Protein AF-A0A7Y9ZB24-F1 (afdb_monomer)

Radius of gyration: 29.88 Å; Cα contacts (8 Å, |Δi|>4): 469; chains: 1; bounding box: 66×64×92 Å

Organism: NCBI:txid431489

Nearest PDB structures (foldseek):
  6uqf-assembly1_A  TM=2.166E-01  e=4.851E+00  Homo sapiens

Structure (mmCIF, N/CA/C/O backbone):
data_AF-A0A7Y9ZB24-F1
#
_entry.id   AF-A0A7Y9ZB24-F1
#
loop_
_atom_site.group_PDB
_atom_site.id
_atom_site.type_symbol
_atom_site.label_atom_id
_atom_site.label_alt_id
_atom_site.label_comp_id
_atom_site.label_asym_id
_atom_site.label_entity_id
_atom_site.label_seq_id
_atom_site.pdbx_PDB_ins_code
_atom_site.Cartn_x
_atom_site.Cartn_y
_atom_site.Cartn_z
_atom_site.occupancy
_atom_site.B_iso_or_equiv
_atom_site.auth_seq_id
_atom_site.auth_comp_id
_atom_site.auth_asym_id
_atom_site.auth_atom_id
_atom_site.pdbx_PDB_model_num
ATOM 1 N N . MET A 1 1 ? -30.839 18.054 20.678 1.00 46.66 1 MET A N 1
ATOM 2 C CA . MET A 1 1 ? -31.497 18.382 19.393 1.00 46.66 1 MET A CA 1
ATOM 3 C C . MET A 1 1 ? -30.872 19.630 18.800 1.00 46.66 1 MET A C 1
ATOM 5 O O . MET A 1 1 ? -30.913 20.670 19.450 1.00 46.66 1 MET A O 1
ATOM 9 N N . PRO A 1 2 ? -30.233 19.520 17.632 1.00 28.48 2 PRO A N 1
ATOM 10 C CA . PRO A 1 2 ? -30.302 20.621 16.654 1.00 28.48 2 PRO A CA 1
ATOM 11 C C . PRO A 1 2 ? -30.177 20.122 15.194 1.00 28.48 2 PRO A C 1
ATOM 13 O O . PRO A 1 2 ? -29.682 19.030 14.969 1.00 28.48 2 PRO A O 1
ATOM 16 N N . ARG A 1 3 ? -30.520 20.827 14.115 1.00 31.05 3 ARG A N 1
ATOM 17 C CA . ARG A 1 3 ? -31.408 21.959 13.803 1.00 31.05 3 ARG A CA 1
ATOM 18 C C . ARG A 1 3 ? -31.612 21.847 12.277 1.00 31.05 3 ARG A C 1
ATOM 20 O O . ARG A 1 3 ? -30.635 21.869 11.540 1.00 31.05 3 ARG A O 1
ATOM 27 N N . LEU A 1 4 ? -32.853 21.700 11.814 1.00 34.41 4 LEU A N 1
ATOM 28 C CA . LEU A 1 4 ? -33.220 21.782 10.393 1.00 34.41 4 LEU A CA 1
ATOM 29 C C . LEU A 1 4 ? -33.151 23.243 9.929 1.00 34.41 4 LEU A C 1
ATOM 31 O O . LEU A 1 4 ? -33.793 24.083 10.556 1.00 34.41 4 LEU A O 1
ATOM 35 N N . PHE A 1 5 ? -32.474 23.541 8.813 1.00 41.34 5 PHE A N 1
ATOM 36 C CA . PHE A 1 5 ? -32.640 24.823 8.115 1.00 41.34 5 PHE A CA 1
ATOM 37 C C . PHE A 1 5 ? -32.677 24.683 6.585 1.00 41.34 5 PHE A C 1
ATOM 39 O O . PHE A 1 5 ? -31.871 23.990 5.969 1.00 41.34 5 PHE A O 1
ATOM 46 N N . ARG A 1 6 ? -33.675 25.362 6.000 1.00 30.16 6 ARG A N 1
ATOM 47 C CA . ARG A 1 6 ? -34.016 25.478 4.571 1.00 30.16 6 ARG A CA 1
ATOM 48 C C . ARG A 1 6 ? -33.115 26.493 3.850 1.00 30.16 6 ARG A C 1
ATOM 50 O O . ARG A 1 6 ? -32.818 27.550 4.397 1.00 30.16 6 ARG A O 1
ATOM 57 N N . ARG A 1 7 ? -32.795 26.195 2.583 1.00 30.70 7 ARG A N 1
ATOM 58 C CA . ARG A 1 7 ? -32.108 27.057 1.596 1.00 30.70 7 ARG A CA 1
ATOM 59 C C . ARG A 1 7 ? -32.930 28.284 1.168 1.00 30.70 7 ARG A C 1
ATOM 61 O O . ARG A 1 7 ? -34.153 28.198 1.049 1.00 30.70 7 ARG A O 1
ATOM 68 N N . LYS A 1 8 ? -32.222 29.342 0.747 1.00 30.08 8 LYS A N 1
ATOM 69 C CA . LYS A 1 8 ? -32.641 30.244 -0.341 1.00 30.08 8 LYS A CA 1
ATOM 70 C C . LYS A 1 8 ? -31.428 30.638 -1.213 1.00 30.08 8 LYS A C 1
ATOM 72 O O . LYS A 1 8 ? -30.375 30.968 -0.684 1.00 30.08 8 LYS A O 1
ATOM 77 N N . ALA A 1 9 ? -31.629 30.499 -2.525 1.00 27.80 9 ALA A N 1
ATOM 78 C CA . ALA A 1 9 ? -30.811 30.846 -3.703 1.00 27.80 9 ALA A CA 1
ATOM 79 C C . ALA A 1 9 ? -30.642 32.383 -3.865 1.00 27.80 9 ALA A C 1
ATOM 81 O O . ALA A 1 9 ? -31.363 33.102 -3.178 1.00 27.80 9 ALA A O 1
ATOM 82 N N . ALA A 1 10 ? -29.854 33.013 -4.749 1.00 29.45 10 ALA A N 1
ATOM 83 C CA . ALA A 1 10 ? -28.825 32.741 -5.777 1.00 29.45 10 ALA A CA 1
ATOM 84 C C . ALA A 1 10 ? -28.314 34.141 -6.261 1.00 29.45 10 ALA A C 1
ATOM 86 O O . ALA A 1 10 ? -28.748 35.138 -5.685 1.00 29.45 10 ALA A O 1
ATOM 87 N N . HIS A 1 11 ? -27.514 34.176 -7.350 1.00 30.30 11 HIS A N 1
ATOM 88 C CA . HIS A 1 11 ? -27.117 35.309 -8.235 1.00 30.30 11 HIS A CA 1
ATOM 89 C C . HIS A 1 11 ? -25.773 36.000 -7.928 1.00 30.30 11 HIS A C 1
ATOM 91 O O . HIS A 1 11 ? -25.536 36.351 -6.782 1.00 30.30 11 HIS A O 1
ATOM 97 N N . THR A 1 12 ? -24.854 36.309 -8.861 1.00 28.27 12 THR A N 1
ATOM 98 C CA . THR A 1 12 ? -24.537 35.968 -10.279 1.00 28.27 12 THR A CA 1
ATOM 99 C C . THR A 1 12 ? -23.143 36.591 -10.565 1.00 28.27 12 THR A C 1
ATOM 101 O O . THR A 1 12 ? -22.752 37.508 -9.847 1.00 28.27 12 THR A O 1
ATOM 104 N N . ALA A 1 13 ? -22.416 36.116 -11.588 1.00 31.70 13 ALA A N 1
ATOM 105 C CA . ALA A 1 13 ? -21.186 36.720 -12.168 1.00 31.70 13 ALA A CA 1
ATOM 106 C C . ALA A 1 13 ? -21.503 38.063 -12.920 1.00 31.70 13 ALA A C 1
ATOM 108 O O . ALA A 1 13 ? -22.683 38.429 -12.830 1.00 31.70 13 ALA A O 1
ATOM 109 N N . PRO A 1 14 ? -20.613 38.802 -13.664 1.00 43.06 14 PRO A N 1
ATOM 110 C CA . PRO A 1 14 ? -19.531 38.316 -14.572 1.00 43.06 14 PRO A CA 1
ATOM 111 C C . PRO A 1 14 ? -18.282 39.241 -14.858 1.00 43.06 14 PRO A C 1
ATOM 113 O O . PRO A 1 14 ? -18.220 40.351 -14.343 1.00 43.06 14 PRO A O 1
ATOM 116 N N . GLU A 1 15 ? -17.340 38.732 -15.699 1.00 29.97 15 GLU A N 1
ATOM 117 C CA . GLU A 1 15 ? -16.513 39.380 -16.789 1.00 29.97 15 GLU A CA 1
ATOM 118 C C . GLU A 1 15 ? -15.527 40.558 -16.472 1.00 29.97 15 GLU A C 1
ATOM 120 O O . GLU A 1 15 ? -15.726 41.253 -15.487 1.00 29.97 15 GLU A O 1
ATOM 125 N N . THR A 1 16 ? -14.433 40.926 -17.188 1.00 31.33 16 THR A N 1
ATOM 126 C CA . THR A 1 16 ? -13.635 40.539 -18.400 1.00 31.33 16 THR A CA 1
ATOM 127 C C . THR A 1 16 ? -12.368 41.441 -18.500 1.00 31.33 16 THR A C 1
ATOM 129 O O . THR A 1 16 ? -12.326 42.476 -17.840 1.00 31.33 16 THR A O 1
ATOM 132 N N . ASP A 1 17 ? -11.434 41.091 -19.413 1.00 28.08 17 ASP A N 1
ATOM 133 C CA . ASP A 1 17 ? -10.413 41.924 -20.118 1.00 28.08 17 ASP A CA 1
ATOM 134 C C . ASP A 1 17 ? -9.196 42.469 -19.323 1.00 28.08 17 ASP A C 1
ATOM 136 O O . ASP A 1 17 ? -9.314 42.912 -18.191 1.00 28.08 17 ASP A O 1
ATOM 140 N N . SER A 1 18 ? -7.950 42.530 -19.829 1.00 31.61 18 SER A N 1
ATOM 141 C CA . SER A 1 18 ? -7.493 43.011 -21.152 1.00 31.61 18 SER A CA 1
ATOM 142 C C . SER A 1 18 ? -6.005 42.649 -21.425 1.00 31.61 18 SER A C 1
ATOM 144 O O . SER A 1 18 ? -5.197 42.645 -20.497 1.00 31.61 18 SER A O 1
ATOM 146 N N . THR A 1 19 ? -5.623 42.454 -22.696 1.00 33.69 19 THR A N 1
ATOM 147 C CA . THR A 1 19 ? -4.256 42.623 -23.276 1.00 33.69 19 THR A CA 1
ATOM 148 C C . THR A 1 19 ? -3.993 44.091 -23.681 1.00 33.69 19 THR A C 1
ATOM 150 O O . THR A 1 19 ? -4.968 44.846 -23.739 1.00 33.69 19 THR A O 1
ATOM 153 N N . PRO A 1 20 ? -2.737 44.536 -23.965 1.00 41.88 20 PRO A N 1
ATOM 154 C CA . PRO A 1 20 ? -2.303 44.701 -25.382 1.00 41.88 20 PRO A CA 1
ATOM 155 C C . PRO A 1 20 ? -0.771 44.656 -25.714 1.00 41.88 20 PRO A C 1
ATOM 157 O O . PRO A 1 20 ? 0.064 44.762 -24.821 1.00 41.88 20 PRO A O 1
ATOM 160 N N . ASP A 1 21 ? -0.494 44.529 -27.034 1.00 30.83 21 ASP A N 1
ATOM 161 C CA . ASP A 1 21 ? 0.576 45.035 -27.959 1.00 30.83 21 ASP A CA 1
ATOM 162 C C . ASP A 1 21 ? 2.085 45.035 -27.592 1.00 30.83 21 ASP A C 1
ATOM 164 O O . ASP A 1 21 ? 2.464 45.472 -26.514 1.00 30.83 21 ASP A O 1
ATOM 168 N N . VAL A 1 22 ? 3.039 44.488 -28.382 1.00 34.62 22 VAL A N 1
ATOM 169 C CA . VAL A 1 22 ? 3.534 44.693 -29.787 1.00 34.62 22 VAL A CA 1
ATOM 170 C C . VAL A 1 22 ? 4.436 45.930 -29.991 1.00 34.62 22 VAL A C 1
ATOM 172 O O . VAL A 1 22 ? 3.959 47.056 -29.922 1.00 34.62 22 VAL A O 1
ATOM 175 N N . SER A 1 23 ? 5.705 45.703 -30.384 1.00 32.16 23 SER A N 1
ATOM 176 C CA . SER A 1 23 ? 6.463 46.512 -31.373 1.00 32.16 23 SER A CA 1
ATOM 177 C C . SER A 1 23 ? 7.825 45.876 -31.736 1.00 32.16 23 SER A C 1
ATOM 179 O O . SER A 1 23 ? 8.453 45.240 -30.892 1.00 32.16 23 SER A O 1
ATOM 181 N N . ALA A 1 24 ? 8.240 46.062 -32.996 1.00 33.88 24 ALA A N 1
ATOM 182 C CA . ALA A 1 24 ? 9.335 45.424 -33.744 1.00 33.88 24 ALA A CA 1
ATOM 183 C C . ALA A 1 24 ? 10.491 46.395 -34.112 1.00 33.88 24 ALA A C 1
ATOM 185 O O . ALA A 1 24 ? 10.320 47.594 -33.925 1.00 33.88 24 ALA A O 1
ATOM 186 N N . ASP A 1 25 ? 11.616 45.859 -34.628 1.00 30.39 25 ASP A N 1
ATOM 187 C CA . ASP A 1 25 ? 12.500 46.369 -35.7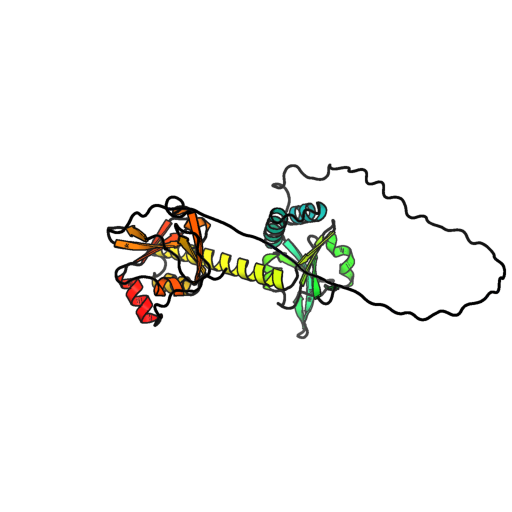27 1.00 30.39 25 ASP A CA 1
ATOM 188 C C . ASP A 1 25 ? 13.758 45.455 -35.833 1.00 30.39 25 ASP A C 1
ATOM 190 O O . ASP A 1 25 ? 14.380 45.160 -34.814 1.00 30.39 25 ASP A O 1
ATOM 194 N N . GLU A 1 26 ? 13.991 44.699 -36.923 1.00 36.53 26 GLU A N 1
ATOM 195 C CA . GLU A 1 26 ? 14.712 45.000 -38.198 1.00 36.53 26 GLU A CA 1
ATOM 196 C C . GLU A 1 26 ? 16.234 45.260 -38.071 1.00 36.53 26 GLU A C 1
ATOM 198 O O . GLU A 1 26 ? 16.599 46.163 -37.332 1.00 36.53 26 GLU A O 1
ATOM 203 N N . VAL A 1 27 ? 17.103 44.491 -38.786 1.00 34.50 27 VAL A N 1
ATOM 204 C CA . VAL A 1 27 ? 18.018 44.920 -39.900 1.00 34.50 27 VAL A CA 1
ATOM 205 C C . VAL A 1 27 ? 18.658 43.700 -40.648 1.00 34.50 27 VAL A C 1
ATOM 207 O O . VAL A 1 27 ? 19.262 42.832 -40.025 1.00 34.50 27 VAL A O 1
ATOM 210 N N . SER A 1 28 ? 18.501 43.699 -41.985 1.00 34.88 28 SER A N 1
ATOM 211 C CA . SER A 1 28 ? 19.242 43.176 -43.180 1.00 34.88 28 SER A CA 1
ATOM 212 C C . SER A 1 28 ? 20.579 42.402 -43.019 1.00 34.88 28 SER A C 1
ATOM 214 O O . SER A 1 28 ? 21.398 42.788 -42.196 1.00 34.88 28 SER A O 1
ATOM 216 N N . ALA A 1 29 ? 20.898 41.286 -43.706 1.00 36.22 29 ALA A N 1
ATOM 217 C CA . ALA A 1 29 ? 20.966 40.897 -45.141 1.00 36.22 29 ALA A CA 1
ATOM 218 C C . ALA A 1 29 ? 22.237 41.364 -45.899 1.00 36.22 29 ALA A C 1
ATOM 220 O O . ALA A 1 29 ? 22.427 42.561 -46.079 1.00 36.22 29 ALA A O 1
ATOM 221 N N . ASP A 1 30 ? 23.042 40.405 -46.388 1.00 32.34 30 ASP A N 1
ATOM 222 C CA . ASP A 1 30 ? 23.953 40.541 -47.541 1.00 32.34 30 ASP A CA 1
ATOM 223 C C . ASP A 1 30 ? 24.244 39.157 -48.162 1.00 32.34 30 ASP A C 1
ATOM 225 O O . ASP A 1 30 ? 24.213 38.130 -47.481 1.00 32.34 30 ASP A O 1
ATOM 229 N N . ASP A 1 31 ? 24.467 39.150 -49.472 1.00 31.44 31 ASP A N 1
ATOM 230 C CA . ASP A 1 31 ? 24.158 38.075 -50.423 1.00 31.44 31 ASP A CA 1
ATOM 231 C C . ASP A 1 31 ? 25.312 37.912 -51.459 1.00 31.44 31 ASP A C 1
ATOM 233 O O . ASP A 1 31 ? 26.112 38.836 -51.625 1.00 31.44 31 ASP A O 1
ATOM 237 N N . VAL A 1 32 ? 25.308 36.797 -52.227 1.00 36.44 32 VAL A N 1
ATOM 238 C CA . VAL A 1 32 ? 25.940 36.581 -53.576 1.00 36.44 32 VAL A CA 1
ATOM 239 C C . VAL A 1 32 ? 27.453 36.119 -53.637 1.00 36.44 32 VAL A C 1
ATOM 241 O O . VAL A 1 32 ? 28.268 36.655 -52.892 1.00 36.44 32 VAL A O 1
ATOM 244 N N . PRO A 1 33 ? 27.957 35.281 -54.607 1.00 44.94 33 PRO A N 1
ATOM 245 C CA . PRO A 1 33 ? 27.430 34.029 -55.220 1.00 44.94 33 PRO A CA 1
ATOM 246 C C . PRO A 1 33 ? 28.475 32.974 -55.794 1.00 44.94 33 PRO A C 1
ATOM 248 O O . PRO A 1 33 ? 29.683 33.169 -55.730 1.00 44.94 33 PRO A O 1
ATOM 251 N N . VAL A 1 34 ? 27.932 31.903 -56.427 1.00 38.62 34 VAL A N 1
ATOM 252 C CA . VAL A 1 34 ? 28.369 30.900 -57.472 1.00 38.62 34 VAL A CA 1
ATOM 253 C C . VAL A 1 34 ? 29.828 30.417 -57.664 1.00 38.62 34 VAL A C 1
ATOM 255 O O . VAL A 1 34 ? 30.710 31.213 -57.957 1.00 38.62 34 VAL A O 1
ATOM 258 N N . ASP A 1 35 ? 29.997 29.087 -57.812 1.00 29.56 35 ASP A N 1
ATOM 259 C CA . ASP A 1 35 ? 30.525 28.485 -59.061 1.00 29.56 35 ASP A CA 1
ATOM 260 C C . ASP A 1 35 ? 30.044 27.025 -59.261 1.00 29.56 35 ASP A C 1
ATOM 262 O O . ASP A 1 35 ? 29.789 26.302 -58.297 1.00 29.56 35 ASP A O 1
ATOM 266 N N . ALA A 1 36 ? 29.887 26.618 -60.522 1.00 33.28 36 ALA A N 1
ATOM 267 C CA . ALA A 1 36 ? 29.383 25.325 -60.982 1.00 33.28 36 ALA A CA 1
ATOM 268 C C . ALA A 1 36 ? 30.520 24.433 -61.517 1.00 33.28 36 ALA A C 1
ATOM 270 O O . ALA A 1 36 ? 31.438 24.920 -62.170 1.00 33.28 36 ALA A O 1
ATOM 271 N N . GLY A 1 37 ? 30.424 23.112 -61.326 1.00 28.45 37 GLY A N 1
ATOM 272 C CA . GLY A 1 37 ? 31.344 22.154 -61.948 1.00 28.45 37 GLY A CA 1
ATOM 273 C C . GLY A 1 37 ? 30.945 20.685 -61.767 1.00 28.45 37 GLY A C 1
ATOM 274 O O . GLY A 1 37 ? 31.075 20.152 -60.674 1.00 28.45 37 GLY A O 1
ATOM 275 N N . ASP A 1 38 ? 30.463 20.095 -62.865 1.00 29.97 38 ASP A N 1
ATOM 276 C CA . ASP A 1 38 ? 30.466 18.692 -63.336 1.00 29.97 38 ASP A CA 1
ATOM 277 C C . ASP A 1 38 ? 30.286 17.463 -62.402 1.00 29.97 38 ASP A C 1
ATOM 279 O O . ASP A 1 38 ? 30.985 17.243 -61.418 1.00 29.97 38 ASP A O 1
ATOM 283 N N . LEU A 1 39 ? 29.374 16.583 -62.852 1.00 36.25 39 LEU A N 1
ATOM 284 C CA . LEU A 1 39 ? 28.986 15.247 -62.349 1.00 36.25 39 LEU A CA 1
ATOM 285 C C . LEU A 1 39 ? 30.058 14.155 -62.653 1.00 36.25 39 LEU A C 1
ATOM 287 O O . LEU A 1 39 ? 30.906 14.366 -63.521 1.00 36.25 39 LEU A O 1
ATOM 291 N N . PRO A 1 40 ? 30.008 12.948 -62.034 1.00 35.84 40 PRO A N 1
ATOM 292 C CA . PRO A 1 40 ? 29.095 11.900 -62.515 1.00 35.84 40 PRO A CA 1
ATOM 293 C C . PRO A 1 40 ? 28.352 11.115 -61.415 1.00 35.84 40 PRO A C 1
ATOM 295 O O . PRO A 1 40 ? 28.749 11.044 -60.256 1.00 35.84 40 PRO A O 1
ATOM 298 N N . ALA A 1 41 ? 27.251 10.512 -61.858 1.00 36.34 41 ALA A N 1
ATOM 299 C CA . ALA A 1 41 ? 26.262 9.749 -61.115 1.00 36.34 41 ALA A CA 1
ATOM 300 C C . ALA A 1 41 ? 26.793 8.499 -60.389 1.00 36.34 41 ALA A C 1
ATOM 302 O O . ALA A 1 41 ? 27.528 7.697 -60.965 1.00 36.34 41 ALA A O 1
ATOM 303 N N . THR A 1 42 ? 26.262 8.267 -59.188 1.00 33.09 42 THR A N 1
ATOM 304 C CA . THR A 1 42 ? 26.023 6.924 -58.643 1.00 33.09 42 THR A CA 1
ATOM 305 C C . THR A 1 42 ? 24.638 6.894 -58.010 1.00 33.09 42 THR A C 1
ATOM 307 O O . THR A 1 42 ? 24.369 7.592 -57.035 1.00 33.09 42 THR A O 1
ATOM 310 N N . GLU A 1 43 ? 23.767 6.104 -58.627 1.00 37.84 43 GLU A N 1
ATOM 311 C CA . GLU A 1 43 ? 22.427 5.745 -58.179 1.00 37.84 43 GLU A CA 1
ATOM 312 C C . GLU A 1 43 ? 22.484 4.953 -56.863 1.00 37.84 43 GLU A C 1
ATOM 314 O O . GLU A 1 43 ? 23.225 3.976 -56.770 1.00 37.84 43 GLU A O 1
ATOM 319 N N . ALA A 1 44 ? 21.682 5.360 -55.875 1.00 32.75 44 ALA A N 1
ATOM 320 C CA . ALA A 1 44 ? 20.983 4.494 -54.915 1.00 32.75 44 ALA A CA 1
ATOM 321 C C . ALA A 1 44 ? 20.115 5.378 -54.000 1.00 32.75 44 ALA A C 1
ATOM 323 O O . ALA A 1 44 ? 20.381 5.545 -52.811 1.00 32.75 44 ALA A O 1
ATOM 324 N N . GLU A 1 45 ? 19.084 5.987 -54.579 1.00 30.31 45 GLU A N 1
ATOM 325 C CA . GLU A 1 45 ? 18.017 6.646 -53.831 1.00 30.31 45 GLU A CA 1
ATOM 326 C C . GLU A 1 45 ? 17.048 5.552 -53.350 1.00 30.31 45 GLU A C 1
ATOM 328 O O . GLU A 1 45 ? 16.202 5.068 -54.100 1.00 30.31 45 GLU A O 1
ATOM 333 N N . VAL A 1 46 ? 17.225 5.081 -52.112 1.00 35.44 46 VAL A N 1
ATOM 334 C CA . VAL A 1 46 ? 16.200 4.281 -51.429 1.00 35.44 46 VAL A CA 1
ATOM 335 C C . VAL A 1 46 ? 15.189 5.272 -50.869 1.00 35.44 46 VAL A C 1
ATOM 337 O O . VAL A 1 46 ? 15.421 5.894 -49.834 1.00 35.44 46 VAL A O 1
ATOM 340 N N . ALA A 1 47 ? 14.089 5.448 -51.596 1.00 33.62 47 ALA A N 1
ATOM 341 C CA . ALA A 1 47 ? 12.920 6.165 -51.113 1.00 33.62 47 ALA A CA 1
ATOM 342 C C . ALA A 1 47 ? 12.435 5.554 -49.780 1.00 33.62 47 ALA A C 1
ATOM 344 O O . ALA A 1 47 ? 12.486 4.327 -49.623 1.00 33.62 47 ALA A O 1
ATOM 345 N N . PRO A 1 48 ? 11.953 6.363 -48.818 1.00 33.56 48 PRO A N 1
ATOM 346 C CA . PRO A 1 48 ? 11.254 5.828 -47.661 1.00 33.56 48 PRO A CA 1
ATOM 347 C C . PRO A 1 48 ? 10.021 5.074 -48.163 1.00 33.56 48 PRO A C 1
ATOM 349 O O . PRO A 1 48 ? 9.198 5.629 -48.887 1.00 33.56 48 PRO A O 1
ATOM 352 N N . ALA A 1 49 ? 9.923 3.791 -47.817 1.00 34.94 49 ALA A N 1
ATOM 353 C CA . ALA A 1 49 ? 8.708 3.033 -48.046 1.00 34.94 49 ALA A CA 1
ATOM 354 C C . ALA A 1 49 ? 7.571 3.725 -47.286 1.00 34.94 49 ALA A C 1
ATOM 356 O O . ALA A 1 49 ? 7.628 3.841 -46.060 1.00 34.94 49 ALA A O 1
ATOM 357 N N . ASP A 1 50 ? 6.566 4.190 -48.024 1.00 29.69 50 ASP A N 1
ATOM 358 C CA . ASP A 1 50 ? 5.261 4.527 -47.477 1.00 29.69 50 ASP A CA 1
ATOM 359 C C . ASP A 1 50 ? 4.778 3.321 -46.660 1.00 29.69 50 ASP A C 1
ATOM 361 O O . ASP A 1 50 ? 4.512 2.243 -47.198 1.00 29.69 50 ASP A O 1
ATOM 365 N N . ILE A 1 51 ? 4.739 3.480 -45.336 1.00 33.28 51 ILE A N 1
ATOM 366 C CA . ILE A 1 51 ? 4.122 2.505 -44.442 1.00 33.28 51 ILE A CA 1
ATOM 367 C C . ILE A 1 51 ? 2.621 2.629 -44.674 1.00 33.28 51 ILE A C 1
ATOM 369 O O . ILE A 1 51 ? 1.966 3.539 -44.167 1.00 33.28 51 ILE A O 1
ATOM 373 N N . ASP A 1 52 ? 2.094 1.711 -45.474 1.00 26.23 52 ASP A N 1
ATOM 374 C CA . ASP A 1 52 ? 0.668 1.458 -45.582 1.00 26.23 52 ASP A CA 1
ATOM 375 C C . ASP A 1 52 ? 0.170 0.971 -44.212 1.00 26.23 52 ASP A C 1
ATOM 377 O O . ASP A 1 52 ? 0.388 -0.174 -43.808 1.00 26.23 52 ASP A O 1
ATOM 381 N N . VAL A 1 53 ? -0.438 1.877 -43.440 1.00 33.47 53 VAL A N 1
ATOM 382 C CA . VAL A 1 53 ? -1.139 1.552 -42.193 1.00 33.47 53 VAL A CA 1
ATOM 383 C C . VAL A 1 53 ? -2.483 0.933 -42.572 1.00 33.47 53 VAL A C 1
ATOM 385 O O . VAL A 1 53 ? -3.548 1.517 -42.369 1.00 33.47 53 VAL A O 1
ATOM 388 N N . THR A 1 54 ? -2.457 -0.281 -43.118 1.00 28.31 54 THR A N 1
ATOM 389 C CA . THR A 1 54 ? -3.635 -1.142 -43.069 1.00 28.31 54 THR A CA 1
ATOM 390 C C . THR A 1 54 ? -3.758 -1.639 -41.639 1.00 28.31 54 THR A C 1
ATOM 392 O O . THR A 1 54 ? -2.961 -2.449 -41.167 1.00 28.31 54 THR A O 1
ATOM 395 N N . SER A 1 55 ? -4.737 -1.082 -40.931 1.00 40.78 55 SER A N 1
ATOM 396 C CA . SER A 1 55 ? -5.144 -1.477 -39.590 1.00 40.78 55 SER A CA 1
ATOM 397 C C . SER A 1 55 ? -5.604 -2.934 -39.585 1.00 40.78 55 SER A C 1
ATOM 399 O O . SER A 1 55 ? -6.789 -3.217 -39.741 1.00 40.78 55 SER A O 1
ATOM 401 N N . ASP A 1 56 ? -4.673 -3.864 -39.395 1.00 28.34 56 ASP A N 1
ATOM 402 C CA . ASP A 1 56 ? -5.011 -5.245 -39.071 1.00 28.34 56 ASP A CA 1
ATOM 403 C C . ASP A 1 56 ? -5.172 -5.349 -37.548 1.00 28.34 56 ASP A C 1
ATOM 405 O O . ASP A 1 56 ? -4.267 -5.697 -36.790 1.00 28.34 56 ASP A O 1
ATOM 409 N N . SER A 1 57 ? -6.344 -4.925 -37.071 1.00 37.31 57 SER A N 1
ATOM 410 C CA . SER A 1 57 ? -6.746 -4.927 -35.660 1.00 37.31 57 SER A CA 1
ATOM 411 C C . SER A 1 57 ? -7.079 -6.334 -35.138 1.00 37.31 57 SER A C 1
ATOM 413 O O . SER A 1 57 ? -8.132 -6.525 -34.534 1.00 37.31 57 SER A O 1
ATOM 415 N N . SER A 1 58 ? -6.218 -7.332 -35.363 1.00 36.22 58 SER A N 1
ATOM 416 C CA . SER A 1 58 ? -6.507 -8.730 -34.986 1.00 36.22 58 SER A CA 1
ATOM 417 C C . SER A 1 58 ? -5.472 -9.414 -34.083 1.00 36.22 58 SER A C 1
ATOM 419 O O . SER A 1 58 ? -5.499 -10.633 -33.939 1.00 36.22 58 SER A O 1
ATOM 421 N N . ILE A 1 59 ? -4.612 -8.657 -33.389 1.00 42.41 59 ILE A N 1
ATOM 422 C CA . ILE A 1 59 ? -3.693 -9.208 -32.369 1.00 42.41 59 ILE A CA 1
ATOM 423 C C . ILE A 1 59 ? -4.050 -8.670 -30.978 1.00 42.41 59 ILE A C 1
ATOM 425 O O . ILE A 1 59 ? -3.217 -8.136 -30.253 1.00 42.41 59 ILE A O 1
ATOM 429 N N . VAL A 1 60 ? -5.320 -8.783 -30.596 1.00 43.12 60 VAL A N 1
ATOM 430 C CA . VAL A 1 60 ? -5.723 -8.641 -29.193 1.00 43.12 60 VAL A CA 1
ATOM 431 C C . VAL A 1 60 ? -6.358 -9.966 -28.786 1.00 43.12 60 VAL A C 1
ATOM 433 O O . VAL A 1 60 ? -7.429 -10.292 -29.297 1.00 43.12 60 VAL A O 1
ATOM 436 N N . PRO A 1 61 ? -5.710 -10.769 -27.926 1.00 41.88 61 PRO A N 1
ATOM 437 C CA . PRO A 1 61 ? -6.332 -11.965 -27.379 1.00 41.88 61 PRO A CA 1
ATOM 438 C C . PRO A 1 61 ? -7.613 -11.572 -26.635 1.00 41.88 61 PRO A C 1
ATOM 440 O O . PRO A 1 61 ? -7.573 -10.738 -25.733 1.00 41.88 61 PRO A O 1
ATOM 443 N N . GLU A 1 62 ? -8.748 -12.169 -27.004 1.00 44.31 62 GLU A N 1
ATOM 444 C CA . GLU A 1 62 ? -10.056 -11.902 -26.378 1.00 44.31 62 GLU A CA 1
ATOM 445 C C . GLU A 1 62 ? -10.124 -12.343 -24.900 1.00 44.31 62 GLU A C 1
ATOM 447 O O . GLU A 1 62 ? -11.047 -11.951 -24.191 1.00 44.31 62 GLU A O 1
ATOM 452 N N . ASN A 1 63 ? -9.134 -13.104 -24.413 1.00 41.06 63 ASN A N 1
ATOM 453 C CA . ASN A 1 63 ? -8.988 -13.509 -23.014 1.00 41.06 63 ASN A CA 1
ATOM 454 C C . ASN A 1 63 ? -7.598 -13.134 -22.485 1.00 41.06 63 ASN A C 1
ATOM 456 O O . ASN A 1 63 ? -6.600 -13.769 -22.822 1.00 41.06 63 ASN A O 1
ATOM 460 N N . LEU A 1 64 ? -7.546 -12.120 -21.619 1.00 50.38 64 LEU A N 1
ATOM 461 C CA . LEU A 1 64 ? -6.334 -11.717 -20.892 1.00 50.38 64 LEU A CA 1
ATOM 462 C C . LEU A 1 64 ? -5.984 -12.683 -19.740 1.00 50.38 64 LEU A C 1
ATOM 464 O O . LEU A 1 64 ? -4.869 -12.627 -19.228 1.00 50.38 64 LEU A O 1
ATOM 468 N N . ASP A 1 65 ? -6.904 -13.577 -19.360 1.00 49.44 65 ASP A N 1
ATOM 469 C CA . ASP A 1 65 ? -6.774 -14.458 -18.188 1.00 49.44 65 ASP A CA 1
ATOM 470 C C . ASP A 1 65 ? -5.795 -15.636 -18.382 1.00 49.44 65 ASP A C 1
ATOM 472 O O . ASP A 1 65 ? -5.273 -16.159 -17.398 1.00 49.44 65 ASP A O 1
ATOM 476 N N . ASP A 1 66 ? -5.500 -16.029 -19.628 1.00 51.66 66 ASP A N 1
ATOM 477 C CA . ASP A 1 66 ? -4.571 -17.132 -19.951 1.00 51.66 66 ASP A CA 1
ATOM 478 C C . ASP A 1 66 ? -3.127 -16.658 -20.224 1.00 51.66 66 ASP A C 1
ATOM 480 O O . ASP A 1 66 ? -2.227 -17.466 -20.469 1.00 51.66 66 ASP A O 1
ATOM 484 N N . LEU A 1 67 ? -2.883 -15.344 -20.199 1.00 59.59 67 LEU A N 1
ATOM 485 C CA . LEU A 1 67 ? -1.577 -14.757 -20.482 1.00 59.59 67 LEU A CA 1
ATOM 486 C C . LEU A 1 67 ? -0.734 -14.634 -19.211 1.00 59.59 67 LEU A C 1
ATOM 488 O O . LEU A 1 67 ? -1.216 -14.273 -18.136 1.00 59.59 67 LEU A O 1
ATOM 492 N N . SER A 1 68 ? 0.575 -14.861 -19.336 1.00 72.56 68 SER A N 1
ATOM 493 C CA . SER A 1 68 ? 1.502 -14.448 -18.282 1.00 72.56 68 SER A CA 1
ATOM 494 C C . SER A 1 68 ? 1.432 -12.930 -18.090 1.00 72.56 68 SER A C 1
ATOM 496 O O . SER A 1 68 ? 1.193 -12.167 -19.026 1.00 72.56 68 SER A O 1
ATOM 498 N N . LYS A 1 69 ? 1.695 -12.456 -16.871 1.00 75.25 69 LYS A N 1
ATOM 499 C CA . LYS A 1 69 ? 1.663 -11.017 -16.558 1.00 75.25 69 LYS A CA 1
ATOM 500 C C . LYS A 1 69 ? 2.624 -10.205 -17.433 1.00 75.25 69 LYS A C 1
ATOM 502 O O . LYS A 1 69 ? 2.305 -9.085 -17.808 1.00 75.25 69 LYS A O 1
ATOM 507 N N . ALA A 1 70 ? 3.756 -10.794 -17.819 1.00 68.88 70 ALA A N 1
ATOM 508 C CA . ALA A 1 70 ? 4.689 -10.210 -18.780 1.00 68.88 70 ALA A CA 1
ATOM 509 C C . ALA A 1 70 ? 4.054 -10.004 -20.172 1.00 68.88 70 ALA A C 1
ATOM 511 O O . ALA A 1 70 ? 4.227 -8.947 -20.773 1.00 68.88 70 ALA A O 1
ATOM 512 N N . GLN A 1 71 ? 3.253 -10.962 -20.649 1.00 73.94 71 GLN A N 1
ATOM 513 C CA . GLN A 1 71 ? 2.520 -10.852 -21.918 1.00 73.94 71 GLN A CA 1
ATOM 514 C C . GLN A 1 71 ? 1.377 -9.830 -21.851 1.00 73.94 71 GLN A C 1
ATOM 516 O O . GLN A 1 71 ? 1.090 -9.162 -22.840 1.00 73.94 71 GLN A O 1
ATOM 521 N N . VAL A 1 72 ? 0.738 -9.667 -20.689 1.00 68.94 72 VAL A N 1
ATOM 522 C CA . VAL A 1 72 ? -0.266 -8.610 -20.483 1.00 68.94 72 VAL A CA 1
ATOM 523 C C . VAL A 1 72 ? 0.390 -7.225 -20.519 1.00 68.94 72 VAL A C 1
ATOM 525 O O . VAL A 1 72 ? -0.128 -6.326 -21.177 1.00 68.94 72 VAL A O 1
ATOM 528 N N . VAL A 1 73 ? 1.560 -7.058 -19.887 1.00 66.81 73 VAL A N 1
ATOM 529 C CA . VAL A 1 73 ? 2.365 -5.823 -19.987 1.00 66.81 73 VAL A CA 1
ATOM 530 C C . VAL A 1 73 ? 2.717 -5.526 -21.448 1.00 66.81 73 VAL A C 1
ATOM 532 O O . VAL A 1 73 ? 2.507 -4.406 -21.909 1.00 66.81 73 VAL A O 1
ATOM 535 N N . GLU A 1 74 ? 3.182 -6.531 -22.193 1.00 70.38 74 GLU A N 1
ATOM 536 C CA . GLU A 1 74 ? 3.463 -6.429 -23.631 1.00 70.38 74 GLU A CA 1
ATOM 537 C C . GLU A 1 74 ? 2.247 -5.983 -24.444 1.00 70.38 74 GLU A C 1
ATOM 539 O O . GLU A 1 74 ? 2.351 -5.046 -25.234 1.00 70.38 74 GLU A O 1
ATOM 544 N N . ALA A 1 75 ? 1.089 -6.607 -24.226 1.00 62.25 75 ALA A N 1
ATOM 545 C CA . ALA A 1 75 ? -0.141 -6.279 -24.938 1.00 62.25 75 ALA A CA 1
ATOM 546 C C . ALA A 1 75 ? -0.609 -4.842 -24.658 1.00 62.25 75 ALA A C 1
ATOM 548 O O . ALA A 1 75 ? -1.024 -4.134 -25.578 1.00 62.25 75 ALA A O 1
ATOM 549 N N . ILE A 1 76 ? -0.512 -4.381 -23.406 1.00 64.06 76 ILE A N 1
ATOM 550 C CA . ILE A 1 76 ? -0.895 -3.013 -23.040 1.00 64.06 76 ILE A CA 1
ATOM 551 C C . ILE A 1 76 ? 0.058 -2.001 -23.688 1.00 64.06 76 ILE A C 1
ATOM 553 O O . ILE A 1 76 ? -0.418 -1.044 -24.302 1.00 64.06 76 ILE A O 1
ATOM 557 N N . ILE A 1 77 ? 1.375 -2.235 -23.633 1.00 67.25 77 ILE A N 1
ATOM 558 C CA . ILE A 1 77 ? 2.376 -1.367 -24.277 1.00 67.25 77 ILE A CA 1
ATOM 559 C C . ILE A 1 77 ? 2.151 -1.317 -25.794 1.00 67.25 77 ILE A C 1
ATOM 561 O O . ILE A 1 77 ? 2.099 -0.229 -26.365 1.00 67.25 77 ILE A O 1
ATOM 565 N N . ALA A 1 78 ? 1.944 -2.471 -26.435 1.00 66.56 78 ALA A N 1
ATOM 566 C CA . ALA A 1 78 ? 1.680 -2.565 -27.871 1.00 66.56 78 ALA A CA 1
ATOM 567 C C . ALA A 1 78 ? 0.404 -1.815 -28.291 1.00 66.56 78 ALA A C 1
ATOM 569 O O . ALA A 1 78 ? 0.339 -1.260 -29.386 1.00 66.56 78 ALA A O 1
ATOM 570 N N . SER A 1 79 ? -0.611 -1.777 -27.421 1.00 60.78 79 SER A N 1
ATOM 571 C CA . SER A 1 79 ? -1.891 -1.120 -27.708 1.00 60.78 79 SER A CA 1
ATOM 572 C C . SER A 1 79 ? -1.840 0.414 -27.665 1.00 60.78 79 SER A C 1
ATOM 574 O O . SER A 1 79 ? -2.790 1.058 -28.111 1.00 60.78 79 SER A O 1
ATOM 576 N N . GLY A 1 80 ? -0.775 1.010 -27.109 1.00 55.81 80 GLY A N 1
ATOM 577 C CA . GLY A 1 80 ? -0.609 2.466 -27.016 1.00 55.81 80 GLY A CA 1
ATOM 578 C C . GLY A 1 80 ? -1.681 3.187 -26.186 1.00 55.81 80 GLY A C 1
ATOM 579 O O . GLY A 1 80 ? -1.815 4.407 -26.280 1.00 55.81 80 GLY A O 1
ATOM 580 N N . ARG A 1 81 ? -2.472 2.459 -25.388 1.00 59.91 81 ARG A N 1
ATOM 581 C CA . ARG A 1 81 ? -3.545 3.030 -24.568 1.00 59.91 81 ARG A CA 1
ATOM 582 C C . ARG A 1 81 ? -2.960 3.779 -23.370 1.00 59.91 81 ARG A C 1
ATOM 584 O O . ARG A 1 81 ? -2.340 3.179 -22.497 1.00 59.91 81 ARG A O 1
ATOM 591 N N . GLN A 1 82 ? -3.151 5.098 -23.349 1.00 60.28 82 GLN A N 1
ATOM 592 C CA . GLN A 1 82 ? -2.683 5.999 -22.285 1.00 60.28 82 GLN A CA 1
ATOM 593 C C . GLN A 1 82 ? -3.819 6.543 -21.406 1.00 60.28 82 GLN A C 1
ATOM 595 O O . GLN A 1 82 ? -3.643 7.538 -20.703 1.00 60.28 82 GLN A O 1
ATOM 600 N N . ASP A 1 83 ? -5.001 5.930 -21.439 1.00 67.31 83 ASP A N 1
ATOM 601 C CA . ASP A 1 83 ? -6.047 6.266 -20.479 1.00 67.31 83 ASP A CA 1
ATOM 602 C C . ASP A 1 83 ? -5.637 5.842 -19.057 1.00 67.31 83 ASP A C 1
ATOM 604 O O . ASP A 1 83 ? -4.867 4.900 -18.850 1.00 67.31 83 ASP A O 1
ATOM 608 N N . GLN A 1 84 ? -6.135 6.575 -18.060 1.00 58.88 84 GLN A N 1
ATOM 609 C CA . GLN A 1 84 ? -5.719 6.423 -16.665 1.00 58.88 84 GLN A CA 1
ATOM 610 C C . GLN A 1 84 ? -5.974 5.005 -16.122 1.00 58.88 84 GLN A C 1
ATOM 612 O O . GLN A 1 84 ? -5.180 4.509 -15.325 1.00 58.88 84 GLN A O 1
ATOM 617 N N . GLU A 1 85 ? -7.040 4.337 -16.573 1.00 62.41 85 GLU A N 1
ATOM 618 C CA . GLU A 1 85 ? -7.368 2.963 -16.174 1.00 62.41 85 GLU A CA 1
ATOM 619 C C . GLU A 1 85 ? -6.352 1.960 -16.738 1.00 62.41 85 GLU A C 1
ATOM 621 O O . GLU A 1 85 ? -5.821 1.141 -15.983 1.00 62.41 85 GLU A O 1
ATOM 626 N N . SER A 1 86 ? -5.996 2.079 -18.022 1.00 67.00 86 SER A N 1
ATOM 627 C CA . SER A 1 86 ? -4.951 1.255 -18.648 1.00 67.00 86 SER A CA 1
ATOM 628 C C . SER A 1 86 ? -3.582 1.427 -17.981 1.00 67.00 86 SER A C 1
ATOM 630 O O . SER A 1 86 ? -2.862 0.446 -17.801 1.00 67.00 86 SER A O 1
ATOM 632 N N . VAL A 1 87 ? -3.222 2.645 -17.556 1.00 67.06 87 VAL A N 1
ATOM 633 C CA . VAL A 1 87 ? -1.948 2.907 -16.859 1.00 67.06 87 VAL A CA 1
ATOM 634 C C . VAL A 1 87 ? -1.926 2.275 -15.466 1.00 67.06 87 VAL A C 1
ATOM 636 O O . VAL A 1 87 ? -0.916 1.690 -15.072 1.00 67.06 87 VAL A O 1
ATOM 639 N N . VAL A 1 88 ? -3.030 2.347 -14.718 1.00 68.94 88 VAL A N 1
ATOM 640 C CA . VAL A 1 88 ? -3.129 1.684 -13.408 1.00 68.94 88 VAL A CA 1
ATOM 641 C C . VAL A 1 88 ? -3.038 0.167 -13.572 1.00 68.94 88 VAL A C 1
ATOM 643 O O . VAL A 1 88 ? -2.229 -0.464 -12.891 1.00 68.94 88 VAL A O 1
ATOM 646 N N . ALA A 1 89 ? -3.785 -0.408 -14.518 1.00 69.88 89 ALA A N 1
ATOM 647 C CA . ALA A 1 89 ? -3.727 -1.837 -14.815 1.00 69.88 89 ALA A CA 1
ATOM 648 C C . ALA A 1 89 ? -2.317 -2.277 -15.245 1.00 69.88 89 ALA A C 1
ATOM 650 O O . ALA A 1 89 ? -1.833 -3.324 -14.807 1.00 69.88 89 ALA A O 1
ATOM 651 N N . LEU A 1 90 ? -1.622 -1.461 -16.043 1.00 78.38 90 LEU A N 1
ATOM 652 C CA . LEU A 1 90 ? -0.236 -1.697 -16.443 1.00 78.38 90 LEU A CA 1
ATOM 653 C C . LEU A 1 90 ? 0.702 -1.731 -15.237 1.00 78.38 90 LEU A C 1
ATOM 655 O O . LEU A 1 90 ? 1.495 -2.660 -15.118 1.00 78.38 90 LEU A O 1
ATOM 659 N N . ILE A 1 91 ? 0.605 -0.753 -14.333 1.00 81.12 91 ILE A N 1
ATOM 660 C CA . ILE A 1 91 ? 1.441 -0.695 -13.128 1.00 81.12 91 ILE A CA 1
ATOM 661 C C . ILE A 1 91 ? 1.168 -1.907 -12.232 1.00 81.12 91 ILE A C 1
ATOM 663 O O . ILE A 1 91 ? 2.110 -2.553 -11.781 1.00 81.12 91 ILE A O 1
ATOM 667 N N . GLU A 1 92 ? -0.094 -2.260 -11.988 1.00 80.38 92 GLU A N 1
ATOM 668 C CA . GLU A 1 92 ? -0.431 -3.421 -11.155 1.00 80.38 92 GLU A CA 1
ATOM 669 C C . GLU A 1 92 ? 0.053 -4.738 -11.766 1.00 80.38 92 GLU A C 1
ATOM 671 O O . GLU A 1 92 ? 0.587 -5.598 -11.057 1.00 80.38 92 GLU A O 1
ATOM 676 N N . THR A 1 93 ? -0.070 -4.873 -13.085 1.00 81.44 93 THR A N 1
ATOM 677 C CA . THR A 1 93 ? 0.434 -6.037 -13.815 1.00 81.44 93 THR A CA 1
ATOM 678 C C . THR A 1 93 ? 1.959 -6.088 -13.763 1.00 81.44 93 THR A C 1
ATOM 680 O O . THR A 1 93 ? 2.522 -7.136 -13.447 1.00 81.44 93 THR A O 1
ATOM 683 N N . LEU A 1 94 ? 2.630 -4.953 -13.984 1.00 85.81 94 LEU A N 1
ATOM 684 C CA . LEU A 1 94 ? 4.084 -4.820 -13.913 1.00 85.81 94 LEU A CA 1
ATOM 685 C C . LEU A 1 94 ? 4.613 -5.209 -12.533 1.00 85.81 94 LEU A C 1
ATOM 687 O O . LEU A 1 94 ? 5.572 -5.969 -12.439 1.00 85.81 94 LEU A O 1
ATOM 691 N N . LEU A 1 95 ? 3.973 -4.740 -11.458 1.00 86.00 95 LEU A N 1
ATOM 692 C CA . LEU A 1 95 ? 4.382 -5.045 -10.085 1.00 86.00 95 LEU A CA 1
ATOM 693 C C . LEU A 1 95 ? 4.433 -6.543 -9.793 1.00 86.00 95 LEU A C 1
ATOM 695 O O . LEU A 1 95 ? 5.225 -6.975 -8.954 1.00 86.00 95 LEU A O 1
ATOM 699 N N . ALA A 1 96 ? 3.602 -7.328 -10.472 1.00 83.00 96 ALA A N 1
ATOM 700 C CA . ALA A 1 96 ? 3.532 -8.764 -10.279 1.00 83.00 96 ALA A CA 1
ATOM 701 C C . ALA A 1 96 ? 4.132 -9.581 -11.437 1.00 83.00 96 ALA A C 1
ATOM 703 O O . ALA A 1 96 ? 4.096 -10.810 -11.367 1.00 83.00 96 ALA A O 1
ATOM 704 N N . ALA A 1 97 ? 4.656 -8.932 -12.478 1.00 86.56 97 ALA A N 1
ATOM 705 C CA . ALA A 1 97 ? 5.354 -9.585 -13.576 1.00 86.56 97 ALA A CA 1
ATOM 706 C C . ALA A 1 97 ? 6.771 -9.989 -13.155 1.00 86.56 97 ALA A C 1
ATOM 708 O O . ALA A 1 97 ? 7.428 -9.277 -12.393 1.00 86.56 97 ALA A O 1
ATOM 709 N N . GLU A 1 98 ? 7.237 -11.125 -13.668 1.00 90.56 98 GLU A N 1
ATOM 710 C CA . GLU A 1 98 ? 8.640 -11.521 -13.585 1.00 90.56 98 GLU A CA 1
ATOM 711 C C . GLU A 1 98 ? 9.424 -10.782 -14.669 1.00 90.56 98 GLU A C 1
ATOM 713 O O . GLU A 1 98 ? 9.074 -10.828 -15.847 1.00 90.56 98 GLU A O 1
ATOM 718 N N . LEU A 1 99 ? 10.472 -10.082 -14.252 1.00 90.75 99 LEU A N 1
ATOM 719 C CA . LEU A 1 99 ? 11.334 -9.280 -15.103 1.00 90.75 99 LEU A CA 1
ATOM 720 C C . LEU A 1 99 ? 12.746 -9.852 -15.073 1.00 90.75 99 LEU A C 1
ATOM 722 O O . LEU A 1 99 ? 13.247 -10.277 -14.031 1.00 90.75 99 LEU A O 1
ATOM 726 N N . GLN A 1 100 ? 13.397 -9.827 -16.228 1.00 91.56 100 GLN A N 1
ATOM 727 C CA . GLN A 1 100 ? 14.811 -10.116 -16.381 1.00 91.56 100 GLN A CA 1
ATOM 728 C C . GLN A 1 100 ? 15.585 -8.822 -16.156 1.00 91.56 100 GLN A C 1
ATOM 730 O O . GLN A 1 100 ? 15.496 -7.870 -16.935 1.00 91.56 100 GLN A O 1
ATOM 735 N N . VAL A 1 101 ? 16.316 -8.783 -15.051 1.00 90.06 101 VAL A N 1
ATOM 736 C CA . VAL A 1 101 ? 17.052 -7.613 -14.587 1.00 90.06 101 VAL A CA 1
ATOM 737 C C . VAL A 1 101 ? 18.527 -7.825 -14.893 1.00 90.06 101 VAL A C 1
ATOM 739 O O . VAL A 1 101 ? 19.123 -8.745 -14.329 1.00 90.06 101 VAL A O 1
ATOM 742 N N . PRO A 1 102 ? 19.132 -7.003 -15.763 1.00 88.44 102 PRO A N 1
ATOM 743 C CA . PRO A 1 102 ? 20.566 -7.041 -15.994 1.00 88.44 102 PRO A CA 1
ATOM 744 C C . PRO A 1 102 ? 21.311 -6.670 -14.713 1.00 88.44 102 PRO A C 1
ATOM 746 O O . PRO A 1 102 ? 21.151 -5.566 -14.173 1.00 88.44 102 PRO A O 1
ATOM 749 N N . MET A 1 103 ? 22.136 -7.594 -14.242 1.00 84.00 103 MET A N 1
ATOM 750 C CA . MET A 1 103 ? 22.922 -7.432 -13.029 1.00 84.00 103 MET A CA 1
ATOM 751 C C . MET A 1 103 ? 24.309 -6.920 -13.387 1.00 84.00 103 MET A C 1
ATOM 753 O O . MET A 1 103 ? 24.977 -7.436 -14.282 1.00 84.00 103 MET A O 1
ATOM 757 N N . GLY A 1 104 ? 24.726 -5.871 -12.690 1.00 77.81 104 GLY A N 1
ATOM 758 C CA . GLY A 1 104 ? 26.079 -5.339 -12.752 1.00 77.81 104 GLY A CA 1
ATOM 759 C C . GLY A 1 104 ? 26.787 -5.553 -11.430 1.00 77.81 104 GLY A C 1
ATOM 760 O O . GLY A 1 104 ? 26.233 -6.124 -10.493 1.00 77.81 104 GLY A O 1
ATOM 761 N N . VAL A 1 105 ? 28.005 -5.041 -11.341 1.00 68.81 105 VAL A N 1
ATOM 762 C CA . VAL A 1 105 ? 28.707 -4.887 -10.069 1.00 68.81 105 VAL A CA 1
ATOM 763 C C . VAL A 1 105 ? 28.651 -3.422 -9.651 1.00 68.81 105 VAL A C 1
ATOM 765 O O . VAL A 1 105 ? 28.889 -2.534 -10.470 1.00 68.81 105 VAL A O 1
ATOM 768 N N . ASP A 1 106 ? 28.297 -3.152 -8.396 1.00 67.62 106 ASP A N 1
ATOM 769 C CA . ASP A 1 106 ? 28.400 -1.809 -7.829 1.00 67.62 106 ASP A CA 1
ATOM 770 C C . ASP A 1 106 ? 29.867 -1.414 -7.569 1.00 67.62 106 ASP A C 1
ATOM 772 O O . ASP A 1 106 ? 30.805 -2.177 -7.815 1.00 67.62 106 ASP A O 1
ATOM 776 N N . ALA A 1 107 ? 30.078 -0.195 -7.060 1.00 62.09 107 ALA A N 1
ATOM 777 C CA . ALA A 1 107 ? 31.408 0.317 -6.723 1.00 62.09 107 ALA A CA 1
ATOM 778 C C . ALA A 1 107 ? 32.145 -0.529 -5.662 1.00 62.09 107 ALA A C 1
ATOM 780 O O . ALA A 1 107 ? 33.372 -0.470 -5.588 1.00 62.09 107 ALA A O 1
ATOM 781 N N . ASP A 1 108 ? 31.412 -1.329 -4.880 1.00 64.19 108 ASP A N 1
ATOM 782 C CA . ASP A 1 108 ? 31.936 -2.243 -3.863 1.00 64.19 108 ASP A CA 1
ATOM 783 C C . ASP A 1 108 ? 32.098 -3.684 -4.396 1.00 64.19 108 ASP A C 1
ATOM 785 O O . ASP A 1 108 ? 32.435 -4.598 -3.636 1.00 64.19 108 ASP A O 1
ATOM 789 N N . GLY A 1 109 ? 31.864 -3.907 -5.695 1.00 57.84 109 GLY A N 1
ATOM 790 C CA . GLY A 1 109 ? 31.976 -5.209 -6.350 1.00 57.84 109 GLY A CA 1
ATOM 791 C C . GLY A 1 109 ? 30.832 -6.177 -6.037 1.00 57.84 109 GLY A C 1
ATOM 792 O O . GLY A 1 109 ? 30.976 -7.378 -6.273 1.00 57.84 109 GLY A O 1
ATOM 793 N N . LYS A 1 110 ? 29.711 -5.701 -5.483 1.00 60.91 110 LYS A N 1
ATOM 794 C CA . LYS A 1 110 ? 28.530 -6.524 -5.193 1.00 60.91 110 LYS A CA 1
ATOM 795 C C . LYS A 1 110 ? 27.563 -6.519 -6.376 1.00 60.91 110 LYS A C 1
ATOM 797 O O . LYS A 1 110 ? 27.441 -5.493 -7.043 1.00 60.91 110 LYS A O 1
ATOM 802 N N . PRO A 1 111 ? 26.825 -7.618 -6.611 1.00 63.41 111 PRO A N 1
ATOM 803 C CA . PRO A 1 111 ? 25.762 -7.636 -7.605 1.00 63.41 111 PRO A CA 1
ATOM 804 C C . PRO A 1 111 ? 24.726 -6.544 -7.322 1.00 63.41 111 PRO A C 1
ATOM 806 O O . PRO A 1 111 ? 24.142 -6.508 -6.237 1.00 63.41 111 PRO A O 1
ATOM 809 N N . ALA A 1 112 ? 24.493 -5.669 -8.294 1.00 69.31 112 ALA A N 1
ATOM 810 C CA . ALA A 1 112 ? 23.563 -4.558 -8.182 1.00 69.31 112 ALA A CA 1
ATOM 811 C C . ALA A 1 112 ? 22.762 -4.360 -9.469 1.00 69.31 112 ALA A C 1
ATOM 813 O O . ALA A 1 112 ? 23.225 -4.636 -10.578 1.00 69.31 112 ALA A O 1
ATOM 814 N N . ILE A 1 113 ? 21.545 -3.849 -9.302 1.00 77.31 113 ILE A N 1
ATOM 815 C CA . ILE A 1 113 ? 20.684 -3.443 -10.410 1.00 77.31 113 ILE A CA 1
ATOM 816 C C . ILE A 1 113 ? 21.288 -2.202 -11.071 1.00 77.31 113 ILE A C 1
ATOM 818 O O . ILE A 1 113 ? 21.667 -1.254 -10.381 1.00 77.31 113 ILE A O 1
ATOM 822 N N . GLY A 1 114 ? 21.339 -2.196 -12.405 1.00 67.25 114 GLY A N 1
ATOM 823 C CA . GLY A 1 114 ? 21.836 -1.051 -13.171 1.00 67.25 114 GLY A CA 1
ATOM 824 C C . GLY A 1 114 ? 23.017 -1.342 -14.092 1.00 67.25 114 GLY A C 1
ATOM 825 O O . GLY A 1 114 ? 23.739 -0.412 -14.432 1.00 67.25 114 GLY A O 1
ATOM 826 N N . ALA A 1 115 ? 23.228 -2.591 -14.521 1.00 73.88 115 ALA A N 1
ATOM 827 C CA . ALA A 1 115 ? 24.222 -2.865 -15.567 1.00 73.88 115 ALA A CA 1
ATOM 828 C C . ALA A 1 115 ? 23.897 -2.161 -16.890 1.00 73.88 115 ALA A C 1
ATOM 830 O O . ALA A 1 115 ? 24.801 -1.785 -17.631 1.00 73.88 115 ALA A O 1
ATOM 831 N N . VAL A 1 116 ? 22.608 -1.973 -17.179 1.00 81.06 116 VAL A N 1
ATOM 832 C CA . VAL A 1 116 ? 22.141 -1.265 -18.368 1.00 81.06 116 VAL A CA 1
ATOM 833 C C . VAL A 1 116 ? 21.425 -0.004 -17.915 1.00 81.06 116 VAL A C 1
ATOM 835 O O . VAL A 1 116 ? 20.317 -0.063 -17.378 1.00 81.06 116 VAL A O 1
ATOM 838 N N . MET A 1 117 ? 22.084 1.133 -18.118 1.00 84.94 117 MET A N 1
ATOM 839 C CA . MET A 1 117 ? 21.529 2.455 -17.858 1.00 84.94 117 MET A CA 1
ATOM 840 C C . MET A 1 117 ? 21.479 3.266 -19.147 1.00 84.94 117 MET A C 1
ATOM 842 O O . MET A 1 117 ? 22.404 3.211 -19.956 1.00 84.94 117 MET A O 1
ATOM 846 N N . THR A 1 118 ? 20.417 4.042 -19.318 1.00 83.44 118 THR A N 1
ATOM 847 C CA . THR A 1 118 ? 20.281 4.997 -20.420 1.00 83.44 118 THR A CA 1
ATOM 848 C C . THR A 1 118 ? 19.823 6.337 -19.876 1.00 83.44 118 THR A C 1
ATOM 850 O O . THR A 1 118 ? 18.976 6.392 -18.989 1.00 83.44 118 THR A O 1
ATOM 853 N N . GLU A 1 119 ? 20.365 7.426 -20.406 1.00 86.38 119 GLU A N 1
ATOM 854 C CA . GLU A 1 119 ? 19.924 8.773 -20.056 1.00 86.38 119 GLU A CA 1
ATOM 855 C C . GLU A 1 119 ? 18.982 9.297 -21.139 1.00 86.38 119 GLU A C 1
ATOM 857 O O . GLU A 1 119 ? 19.307 9.264 -22.326 1.00 86.38 119 GLU A O 1
ATOM 862 N N . VAL A 1 120 ? 17.801 9.756 -20.731 1.00 80.25 120 VAL A N 1
ATOM 863 C CA . VAL A 1 120 ? 16.808 10.370 -21.616 1.00 80.25 120 VAL A CA 1
ATOM 864 C C . VAL A 1 120 ? 16.293 11.624 -20.927 1.00 80.25 120 VAL A C 1
ATOM 866 O O . VAL A 1 120 ? 15.812 11.552 -19.798 1.00 80.25 120 VAL A O 1
ATOM 869 N N . GLU A 1 121 ? 16.431 12.774 -21.592 1.00 80.56 121 GLU A N 1
ATOM 870 C CA . GLU A 1 121 ? 15.954 14.077 -21.095 1.00 80.56 121 GLU A CA 1
ATOM 871 C C . GLU A 1 121 ? 16.456 14.426 -19.676 1.00 80.56 121 GLU A C 1
ATOM 873 O O . GLU A 1 121 ? 15.742 15.012 -18.865 1.00 80.56 121 GLU A O 1
ATOM 878 N N . GLY A 1 122 ? 17.703 14.055 -19.359 1.00 80.44 122 GLY A N 1
ATOM 879 C CA . GLY A 1 122 ? 18.320 14.316 -18.053 1.00 80.44 122 GLY A CA 1
ATOM 880 C C . GLY A 1 122 ? 17.886 13.363 -16.933 1.00 80.44 122 GLY A C 1
ATOM 881 O O . GLY A 1 122 ? 18.226 13.591 -15.773 1.00 80.44 122 GLY A O 1
ATOM 882 N N . VAL A 1 123 ? 17.144 12.297 -17.254 1.00 82.62 123 VAL A N 1
ATOM 883 C CA . VAL A 1 123 ? 16.787 11.223 -16.319 1.00 82.62 123 VAL A CA 1
ATOM 884 C C . VAL A 1 123 ? 17.545 9.954 -16.691 1.00 82.62 123 VAL A C 1
ATOM 886 O O . VAL A 1 123 ? 17.497 9.499 -17.833 1.00 82.62 123 VAL A O 1
ATOM 889 N N . VAL A 1 124 ? 18.222 9.358 -15.709 1.00 87.56 124 VAL A N 1
ATOM 890 C CA . VAL A 1 124 ? 18.916 8.076 -15.871 1.00 87.56 124 VAL A CA 1
ATOM 891 C C . VAL A 1 124 ? 17.945 6.942 -15.561 1.00 87.56 124 VAL A C 1
ATOM 893 O O . VAL A 1 124 ? 17.455 6.828 -14.438 1.00 87.56 124 VAL A O 1
ATOM 896 N N . TYR A 1 125 ? 17.678 6.097 -16.549 1.00 87.38 125 TYR A N 1
ATOM 897 C CA . TYR A 1 125 ? 16.814 4.928 -16.442 1.00 87.38 125 TYR A CA 1
ATOM 898 C C . TYR A 1 125 ? 17.637 3.656 -16.359 1.00 87.38 125 TYR A C 1
ATOM 900 O O . TYR A 1 125 ? 18.584 3.481 -17.123 1.00 87.38 125 TYR A O 1
ATOM 908 N N . VAL A 1 126 ? 17.227 2.734 -15.493 1.00 89.56 126 VAL A N 1
ATOM 909 C CA . VAL A 1 126 ? 17.690 1.347 -15.536 1.00 89.56 126 VAL A CA 1
ATOM 910 C C . VAL A 1 126 ? 16.774 0.536 -16.442 1.00 89.56 126 VAL A C 1
ATOM 912 O O . VAL A 1 126 ? 15.557 0.570 -16.262 1.00 89.56 126 VAL A O 1
ATOM 915 N N . ALA A 1 127 ? 17.352 -0.204 -17.387 1.00 90.06 127 ALA A N 1
ATOM 916 C CA . ALA A 1 127 ? 16.599 -1.087 -18.269 1.00 90.06 127 ALA A CA 1
ATOM 917 C C . ALA A 1 127 ? 16.356 -2.461 -17.636 1.00 90.06 127 ALA A C 1
ATOM 919 O O . ALA A 1 127 ? 17.279 -3.098 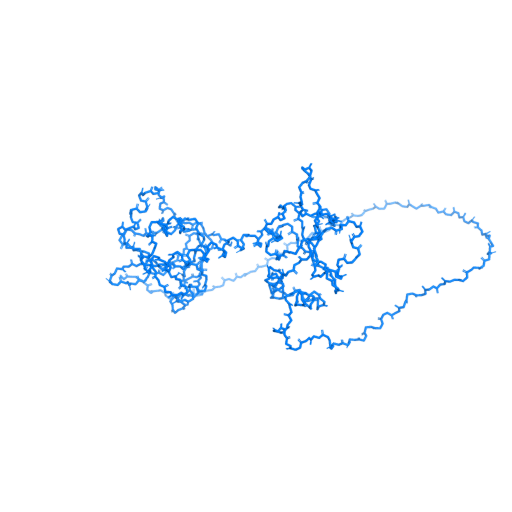-17.128 1.00 90.06 127 ALA A O 1
ATOM 920 N N . VAL A 1 128 ? 15.109 -2.925 -17.700 1.00 91.88 128 VAL A N 1
ATOM 921 C CA . VAL A 1 128 ? 14.673 -4.276 -17.322 1.00 91.88 128 VAL A CA 1
ATOM 922 C C . VAL A 1 128 ? 13.794 -4.853 -18.420 1.00 91.88 128 VAL A C 1
ATOM 924 O O . VAL A 1 128 ? 13.183 -4.104 -19.177 1.00 91.88 128 VAL A O 1
ATOM 927 N N . PHE A 1 129 ? 13.714 -6.177 -18.512 1.00 92.06 129 PHE A N 1
ATOM 928 C CA . PHE A 1 129 ? 13.126 -6.843 -19.673 1.00 92.06 129 PHE A CA 1
ATOM 929 C C . PHE A 1 129 ? 12.008 -7.803 -19.271 1.00 92.06 129 PHE A C 1
ATOM 931 O O . PHE A 1 129 ? 12.117 -8.485 -18.257 1.00 92.06 129 PHE A O 1
ATOM 938 N N . THR A 1 130 ? 10.944 -7.911 -20.067 1.00 88.50 130 THR A N 1
ATOM 939 C CA . THR A 1 130 ? 9.868 -8.900 -19.827 1.00 88.50 130 THR A CA 1
ATOM 940 C C . THR A 1 130 ? 10.299 -10.335 -20.119 1.00 88.50 130 THR A C 1
ATOM 942 O O . THR A 1 130 ? 9.700 -11.283 -19.617 1.00 88.50 130 THR A O 1
ATOM 945 N N . SER A 1 131 ? 11.348 -10.515 -20.923 1.00 87.88 131 SER A N 1
ATOM 946 C CA . SER A 1 131 ? 11.870 -11.824 -21.300 1.00 87.88 131 SER A CA 1
ATOM 947 C C . SER A 1 131 ? 13.353 -11.763 -21.657 1.00 87.88 131 SER A C 1
ATOM 949 O O . SER A 1 131 ? 13.919 -10.705 -21.942 1.00 87.88 131 SER A O 1
ATOM 951 N N . MET A 1 132 ? 13.991 -12.933 -21.686 1.00 87.12 132 MET A N 1
ATOM 952 C CA . MET A 1 132 ? 15.374 -13.060 -22.146 1.00 87.12 132 MET A CA 1
ATOM 953 C C . MET A 1 132 ? 15.527 -12.764 -23.645 1.00 87.12 132 MET A C 1
ATOM 955 O O . MET A 1 132 ? 16.636 -12.445 -24.080 1.00 87.12 132 MET A O 1
ATOM 959 N N . ASP A 1 133 ? 14.446 -12.870 -24.421 1.00 86.88 133 ASP A N 1
ATOM 960 C CA . ASP A 1 133 ? 14.428 -12.539 -25.848 1.00 86.88 133 ASP A CA 1
ATOM 961 C C . ASP A 1 133 ? 14.403 -11.021 -26.050 1.00 86.88 133 ASP A C 1
ATOM 963 O O . ASP A 1 133 ? 15.188 -10.498 -26.839 1.00 86.88 133 ASP A O 1
ATOM 967 N N . ALA A 1 134 ? 13.610 -10.292 -25.255 1.00 84.81 134 ALA A N 1
ATOM 968 C CA . ALA A 1 134 ? 13.649 -8.827 -25.229 1.00 84.81 134 ALA A CA 1
ATOM 969 C C . ALA A 1 134 ? 15.042 -8.305 -24.819 1.00 84.81 134 ALA A C 1
ATOM 971 O O . ALA A 1 134 ? 15.541 -7.328 -25.378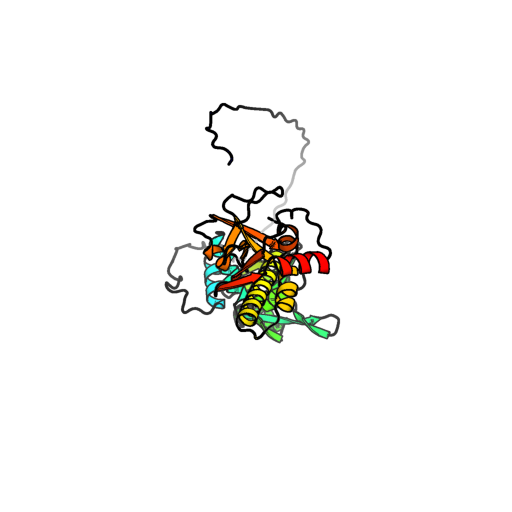 1.00 84.81 134 ALA A O 1
ATOM 972 N N . ALA A 1 135 ? 15.716 -9.013 -23.907 1.00 85.75 135 ALA A N 1
ATOM 973 C CA . ALA A 1 135 ? 17.068 -8.692 -23.456 1.00 85.75 135 ALA A CA 1
ATOM 974 C C . ALA A 1 135 ? 18.191 -9.100 -24.431 1.00 85.75 135 ALA A C 1
ATOM 976 O O . ALA A 1 135 ? 19.361 -8.835 -24.150 1.00 85.75 135 ALA A O 1
ATOM 977 N N . ALA A 1 136 ? 17.893 -9.764 -25.557 1.00 84.94 136 ALA A N 1
ATOM 978 C CA . ALA A 1 136 ? 18.916 -10.370 -26.418 1.00 84.94 136 ALA A CA 1
ATOM 979 C C . ALA A 1 136 ? 19.992 -9.374 -26.881 1.00 84.94 136 ALA A C 1
ATOM 981 O O . ALA A 1 136 ? 21.168 -9.722 -26.937 1.00 84.94 136 ALA A O 1
ATOM 982 N N . HIS A 1 137 ? 19.598 -8.127 -27.140 1.00 82.88 137 HIS A N 1
ATOM 983 C CA . HIS A 1 137 ? 20.477 -7.076 -27.649 1.00 82.88 137 HIS A CA 1
ATOM 984 C C . HIS A 1 137 ? 21.422 -6.467 -26.597 1.00 82.88 137 HIS A C 1
ATOM 986 O O . HIS A 1 137 ? 22.364 -5.773 -26.967 1.00 82.88 137 HIS A O 1
ATOM 992 N N . VAL A 1 138 ? 21.196 -6.721 -25.303 1.00 82.75 138 VAL A N 1
ATOM 993 C CA . VAL A 1 138 ? 22.046 -6.207 -24.212 1.00 82.75 138 VAL A CA 1
ATOM 994 C C . VAL A 1 138 ? 22.891 -7.286 -23.540 1.00 82.75 138 VAL A C 1
ATOM 996 O O . VAL A 1 138 ? 23.671 -6.971 -22.645 1.00 82.75 138 VAL A O 1
ATOM 999 N N . ARG A 1 139 ? 22.786 -8.551 -23.970 1.00 79.00 139 ARG A N 1
ATOM 1000 C CA . ARG A 1 139 ? 23.533 -9.672 -23.365 1.00 79.00 139 ARG A CA 1
ATOM 1001 C C . ARG A 1 139 ? 25.049 -9.513 -23.451 1.00 79.00 139 ARG A C 1
ATOM 1003 O O . ARG A 1 139 ? 25.757 -9.995 -22.574 1.00 79.00 139 ARG A O 1
ATOM 1010 N N . ASP A 1 140 ? 25.533 -8.816 -24.474 1.00 78.06 140 ASP A N 1
ATOM 1011 C CA . ASP A 1 140 ? 26.961 -8.534 -24.639 1.00 78.06 140 ASP A CA 1
ATOM 1012 C C . ASP A 1 140 ? 27.469 -7.490 -23.628 1.00 78.06 140 ASP A C 1
ATOM 1014 O O . ASP A 1 140 ? 28.658 -7.447 -23.319 1.00 78.06 140 ASP A O 1
ATOM 1018 N N . ILE A 1 141 ? 26.566 -6.653 -23.103 1.00 74.75 141 ILE A N 1
ATOM 1019 C CA . ILE A 1 141 ? 26.860 -5.573 -22.150 1.00 74.75 141 ILE A CA 1
ATOM 1020 C C . ILE A 1 141 ? 26.649 -6.058 -20.710 1.00 74.75 141 ILE A C 1
ATOM 1022 O O . ILE A 1 141 ? 27.442 -5.747 -19.824 1.00 74.75 141 ILE A O 1
ATOM 1026 N N . ALA A 1 142 ? 25.598 -6.844 -20.483 1.00 77.38 142 ALA A N 1
ATOM 1027 C CA . ALA A 1 142 ? 25.249 -7.416 -19.193 1.00 77.38 142 ALA A CA 1
ATOM 1028 C C . ALA A 1 142 ? 25.043 -8.931 -19.349 1.00 77.38 142 ALA A C 1
ATOM 1030 O O . ALA A 1 142 ? 23.960 -9.363 -19.740 1.00 77.38 142 ALA A O 1
ATOM 1031 N N . PRO A 1 143 ? 26.070 -9.756 -19.079 1.00 74.19 143 PRO A N 1
ATOM 1032 C CA . PRO A 1 143 ? 25.977 -11.203 -19.267 1.00 74.19 143 PRO A CA 1
ATOM 1033 C C . PRO A 1 143 ? 25.168 -11.896 -18.162 1.00 74.19 143 PRO A C 1
ATOM 1035 O O . PRO A 1 143 ? 24.688 -13.013 -18.357 1.00 74.19 143 PRO A O 1
ATOM 1038 N N . GLU A 1 144 ? 25.014 -11.250 -17.006 1.00 83.62 144 GLU A N 1
ATOM 1039 C CA . GLU A 1 144 ? 24.292 -11.786 -15.857 1.00 83.62 144 GLU A CA 1
ATOM 1040 C C . GLU A 1 144 ? 22.910 -11.146 -15.728 1.00 83.62 144 GLU A C 1
ATOM 1042 O O . GLU A 1 144 ? 22.762 -9.924 -15.764 1.00 83.62 144 GLU A O 1
ATOM 1047 N N . PHE A 1 145 ? 21.896 -11.988 -15.535 1.00 87.12 145 PHE A N 1
ATOM 1048 C CA . PHE A 1 145 ? 20.520 -11.568 -15.297 1.00 87.12 145 PHE A CA 1
ATOM 1049 C C . PHE A 1 145 ? 19.986 -12.226 -14.032 1.00 87.12 145 PHE A C 1
ATOM 1051 O O . PHE A 1 145 ? 20.216 -13.413 -13.793 1.00 87.12 145 PHE A O 1
ATOM 1058 N N . ALA A 1 146 ? 19.230 -11.461 -13.254 1.00 87.44 146 ALA A N 1
ATOM 1059 C CA . ALA A 1 146 ? 18.387 -11.984 -12.193 1.00 87.44 146 ALA A CA 1
ATOM 1060 C C . ALA A 1 146 ? 16.926 -11.918 -12.636 1.00 87.44 146 ALA A C 1
ATOM 1062 O O . ALA A 1 146 ? 16.489 -10.924 -13.215 1.00 87.44 146 ALA A O 1
ATOM 1063 N N . THR A 1 147 ? 16.156 -12.958 -12.331 1.00 89.81 147 THR A N 1
ATOM 1064 C CA . THR A 1 147 ? 14.699 -12.889 -12.437 1.00 89.81 147 THR A CA 1
ATOM 1065 C C . THR A 1 147 ? 14.152 -12.323 -11.131 1.00 89.81 147 THR A C 1
ATOM 1067 O O . THR A 1 147 ? 14.369 -12.901 -10.067 1.00 89.81 147 THR A O 1
ATOM 1070 N N . MET A 1 148 ? 13.474 -11.181 -11.211 1.00 89.00 148 MET A N 1
ATOM 1071 C CA . MET A 1 148 ? 12.873 -10.491 -10.067 1.00 89.00 148 MET A CA 1
ATOM 1072 C C . MET A 1 148 ? 11.453 -10.067 -10.419 1.00 89.00 148 MET A C 1
ATOM 1074 O O . MET A 1 148 ? 11.153 -9.759 -11.569 1.00 89.00 148 MET A O 1
ATOM 1078 N N . THR A 1 149 ? 10.569 -10.003 -9.433 1.00 89.19 149 THR A N 1
ATOM 1079 C CA . THR A 1 149 ? 9.252 -9.393 -9.634 1.00 89.19 149 THR A CA 1
ATOM 1080 C C . THR A 1 149 ? 9.385 -7.882 -9.818 1.00 89.19 149 THR A C 1
ATOM 1082 O O . THR A 1 149 ? 10.266 -7.252 -9.227 1.00 89.19 149 THR A O 1
ATOM 1085 N N . GLY A 1 150 ? 8.485 -7.253 -10.581 1.00 86.81 150 GLY A N 1
ATOM 1086 C CA . GLY A 1 150 ? 8.500 -5.794 -10.750 1.00 86.81 150 GLY A CA 1
ATOM 1087 C C . GLY A 1 150 ? 8.451 -5.031 -9.423 1.00 86.81 150 GLY A C 1
ATOM 1088 O O . GLY A 1 150 ? 9.108 -4.003 -9.269 1.00 86.81 150 GLY A O 1
ATOM 1089 N N . LYS A 1 151 ? 7.760 -5.573 -8.415 1.00 87.56 151 LYS A N 1
ATOM 1090 C CA . LYS A 1 151 ? 7.776 -5.051 -7.046 1.00 87.56 151 LYS A CA 1
ATOM 1091 C C . LYS A 1 151 ? 9.173 -5.069 -6.414 1.00 87.56 151 LYS A C 1
ATOM 1093 O O . LYS A 1 151 ? 9.571 -4.068 -5.820 1.00 87.56 151 LYS A O 1
ATOM 1098 N N . GLU A 1 152 ? 9.909 -6.173 -6.522 1.00 86.31 152 GLU A N 1
ATOM 1099 C CA . GLU A 1 152 ? 11.273 -6.276 -5.984 1.00 86.31 152 GLU A CA 1
ATOM 1100 C C . GLU A 1 152 ? 12.224 -5.320 -6.703 1.00 86.31 152 GLU A C 1
ATOM 1102 O O . GLU A 1 152 ? 13.015 -4.644 -6.047 1.00 86.31 152 GLU A O 1
ATOM 1107 N N . VAL A 1 153 ? 12.106 -5.198 -8.029 1.00 88.06 153 VAL A N 1
ATOM 1108 C CA . VAL A 1 153 ? 12.885 -4.237 -8.824 1.00 88.06 153 VAL A CA 1
ATOM 1109 C C . VAL A 1 153 ? 12.633 -2.814 -8.345 1.00 88.06 153 VAL A C 1
ATOM 1111 O O . VAL A 1 153 ? 13.570 -2.100 -7.997 1.00 88.06 153 VAL A O 1
ATOM 1114 N N . ILE A 1 154 ? 11.367 -2.397 -8.265 1.00 88.94 154 ILE A N 1
ATOM 1115 C CA . ILE A 1 154 ? 11.016 -1.037 -7.848 1.00 88.94 154 ILE A CA 1
ATOM 1116 C C . ILE A 1 154 ? 11.473 -0.772 -6.411 1.00 88.94 154 ILE A C 1
ATOM 1118 O O . ILE A 1 154 ? 11.975 0.320 -6.141 1.00 88.94 154 ILE A O 1
ATOM 1122 N N . GLY A 1 155 ? 11.343 -1.746 -5.506 1.00 83.69 155 GLY A N 1
ATOM 1123 C CA . GLY A 1 155 ? 11.761 -1.617 -4.107 1.00 83.69 155 GLY A CA 1
ATOM 1124 C C . GLY A 1 155 ? 13.278 -1.548 -3.897 1.00 83.69 155 GLY A C 1
ATOM 1125 O O . GLY A 1 155 ? 13.726 -0.928 -2.938 1.00 83.69 155 GLY A O 1
ATOM 1126 N N . THR A 1 156 ? 14.073 -2.151 -4.785 1.00 85.31 156 THR A N 1
ATOM 1127 C CA . THR A 1 156 ? 15.547 -2.193 -4.679 1.00 85.31 156 THR A CA 1
ATOM 1128 C C . THR A 1 156 ? 16.253 -1.129 -5.516 1.00 85.31 156 THR A C 1
ATOM 1130 O O . THR A 1 156 ? 17.388 -0.760 -5.213 1.00 85.31 156 THR A O 1
ATOM 1133 N N . LEU A 1 157 ? 15.591 -0.607 -6.550 1.00 85.75 157 LEU A N 1
ATOM 1134 C CA . LEU A 1 157 ? 16.113 0.467 -7.385 1.00 85.75 157 LEU A CA 1
ATOM 1135 C C . LEU A 1 157 ? 16.398 1.722 -6.543 1.00 85.75 157 LEU A C 1
ATOM 1137 O O . LEU A 1 157 ? 15.625 2.097 -5.659 1.00 85.75 157 LEU A O 1
ATOM 1141 N N . ARG A 1 158 ? 17.492 2.429 -6.841 1.00 83.88 158 ARG A N 1
ATOM 1142 C CA . ARG A 1 158 ? 17.794 3.707 -6.180 1.00 83.88 158 ARG A CA 1
ATOM 1143 C C . ARG A 1 158 ? 16.698 4.749 -6.442 1.00 83.88 158 ARG A C 1
ATOM 1145 O O . ARG A 1 158 ? 15.968 4.677 -7.426 1.00 83.88 158 ARG A O 1
ATOM 1152 N N . ALA A 1 159 ? 16.542 5.710 -5.533 1.00 83.38 159 ALA A N 1
ATOM 1153 C CA . ALA A 1 159 ? 15.461 6.700 -5.597 1.00 83.38 159 ALA A CA 1
ATOM 1154 C C . ALA A 1 159 ? 15.653 7.801 -6.646 1.00 83.38 159 ALA A C 1
ATOM 1156 O O . ALA A 1 159 ? 14.683 8.454 -7.008 1.00 83.38 159 ALA A O 1
ATOM 1157 N N . ASP A 1 160 ? 16.875 7.991 -7.131 1.00 83.81 160 ASP A N 1
ATOM 1158 C CA . ASP A 1 160 ? 17.235 8.966 -8.159 1.00 83.81 160 ASP A CA 1
ATOM 1159 C C . ASP A 1 160 ? 17.137 8.418 -9.592 1.00 83.81 160 ASP A C 1
ATOM 1161 O O . ASP A 1 160 ? 17.298 9.177 -10.543 1.00 83.81 160 ASP A O 1
ATOM 1165 N N . LEU A 1 161 ? 16.857 7.121 -9.757 1.00 86.19 161 LEU A N 1
ATOM 1166 C CA . LEU A 1 161 ? 16.833 6.447 -11.054 1.00 86.19 161 LEU A CA 1
ATOM 1167 C C . LEU A 1 161 ? 15.402 6.187 -11.533 1.00 86.19 161 LEU A C 1
ATOM 1169 O O . LEU A 1 161 ? 14.521 5.825 -10.752 1.00 86.19 161 LEU A O 1
ATOM 1173 N N . GLY A 1 162 ? 15.189 6.352 -12.837 1.00 87.88 162 GLY A N 1
ATOM 1174 C CA . GLY A 1 162 ? 14.010 5.863 -13.539 1.00 87.88 162 GLY A CA 1
ATOM 1175 C C . GLY A 1 162 ? 14.111 4.366 -13.840 1.00 87.88 162 GLY A C 1
ATOM 1176 O O . GLY A 1 162 ? 15.180 3.758 -13.746 1.00 87.88 162 GLY A O 1
ATOM 1177 N N . LEU A 1 163 ? 12.996 3.767 -14.243 1.00 90.12 163 LEU A N 1
ATOM 1178 C CA . LEU A 1 163 ? 12.924 2.379 -14.696 1.00 90.12 163 LEU A CA 1
ATOM 1179 C C . LEU A 1 163 ? 12.379 2.360 -16.120 1.00 90.12 163 LEU A C 1
ATOM 1181 O O . LEU A 1 163 ? 11.314 2.918 -16.358 1.00 90.12 163 LEU A O 1
ATOM 1185 N N . VAL A 1 164 ? 13.076 1.725 -17.057 1.00 91.06 164 VAL A N 1
ATOM 1186 C CA . VAL A 1 164 ? 12.535 1.444 -18.390 1.00 91.06 164 VAL A CA 1
ATOM 1187 C C . VAL A 1 164 ? 12.315 -0.054 -18.531 1.00 91.06 164 VAL A C 1
ATOM 1189 O O . VAL A 1 164 ? 13.230 -0.853 -18.353 1.00 91.06 164 VAL A O 1
ATOM 1192 N N . VAL A 1 165 ? 11.074 -0.433 -18.810 1.00 89.06 165 VAL A N 1
ATOM 1193 C CA . VAL A 1 165 ? 10.668 -1.809 -19.073 1.00 89.06 165 VAL A CA 1
ATOM 1194 C C . VAL A 1 165 ? 10.658 -1.995 -20.578 1.00 89.06 165 VAL A C 1
ATOM 1196 O O . VAL A 1 165 ? 9.851 -1.391 -21.285 1.00 89.06 165 VAL A O 1
ATOM 1199 N N . GLU A 1 166 ? 11.580 -2.805 -21.071 1.00 88.81 166 GLU A N 1
ATOM 1200 C CA . GLU A 1 166 ? 11.676 -3.161 -22.474 1.00 88.81 166 GLU A CA 1
ATOM 1201 C C . GLU A 1 166 ? 11.020 -4.510 -22.727 1.00 88.81 166 GLU A C 1
ATOM 1203 O O . GLU A 1 166 ? 11.187 -5.483 -21.989 1.00 88.81 166 GLU A O 1
ATOM 1208 N N . THR A 1 167 ? 10.264 -4.558 -23.808 1.00 85.31 167 THR A N 1
ATOM 1209 C CA . THR A 1 167 ? 9.487 -5.720 -24.202 1.00 85.31 167 THR A CA 1
ATOM 1210 C C . THR A 1 167 ? 9.718 -6.027 -25.672 1.00 85.31 167 THR A C 1
ATOM 1212 O O . THR A 1 167 ? 10.241 -5.187 -26.407 1.00 85.31 167 THR A O 1
ATOM 1215 N N . GLY A 1 168 ? 9.279 -7.201 -26.136 1.00 75.88 168 GLY A N 1
ATOM 1216 C CA . GLY A 1 168 ? 9.323 -7.522 -27.567 1.00 75.88 168 GLY A CA 1
ATOM 1217 C C . GLY A 1 168 ? 8.515 -6.552 -28.445 1.00 75.88 168 GLY A C 1
ATOM 1218 O O . GLY A 1 168 ? 8.779 -6.454 -29.639 1.00 75.88 168 GLY A O 1
ATOM 1219 N N . ALA A 1 169 ? 7.561 -5.818 -27.860 1.00 75.00 169 ALA A N 1
ATOM 1220 C CA . ALA A 1 169 ? 6.657 -4.914 -28.567 1.00 75.00 169 ALA A CA 1
ATOM 1221 C C . ALA A 1 169 ? 6.995 -3.418 -28.412 1.00 75.00 169 ALA A C 1
ATOM 1223 O O . ALA A 1 169 ? 6.415 -2.587 -29.107 1.00 75.00 169 ALA A O 1
ATOM 1224 N N . GLY A 1 170 ? 7.904 -3.046 -27.506 1.00 80.50 170 GLY A N 1
ATOM 1225 C CA . GLY A 1 170 ? 8.210 -1.641 -27.227 1.00 80.50 170 GLY A CA 1
ATOM 1226 C C . GLY A 1 170 ? 8.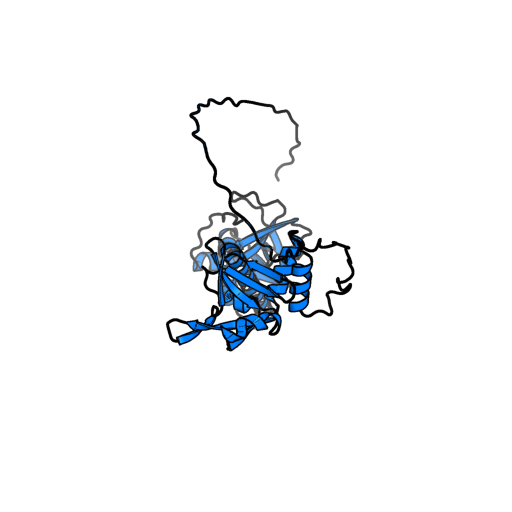782 -1.394 -25.834 1.00 80.50 170 GLY A C 1
ATOM 1227 O O . GLY A 1 170 ? 9.089 -2.334 -25.098 1.00 80.50 170 GLY A O 1
ATOM 1228 N N . LYS A 1 171 ? 8.924 -0.114 -25.469 1.00 85.25 171 LYS A N 1
ATOM 1229 C CA . LYS A 1 171 ? 9.514 0.335 -24.198 1.00 85.25 171 LYS A CA 1
ATOM 1230 C C . LYS A 1 171 ? 8.526 1.183 -23.401 1.00 85.25 171 LYS A C 1
ATOM 1232 O O . LYS A 1 171 ? 7.807 1.995 -23.976 1.00 85.25 171 LYS A O 1
ATOM 1237 N N . PHE A 1 172 ? 8.540 1.033 -22.081 1.00 84.44 172 PHE A N 1
ATOM 1238 C CA . PHE A 1 172 ? 7.725 1.812 -21.150 1.00 84.44 172 PHE A CA 1
ATOM 1239 C C . PHE A 1 172 ? 8.585 2.367 -20.012 1.00 84.44 172 PHE A C 1
ATOM 1241 O O . PHE A 1 172 ? 9.245 1.609 -19.307 1.00 84.44 172 PHE A O 1
ATOM 1248 N N . GLY A 1 173 ? 8.597 3.691 -19.844 1.00 85.75 173 GLY A N 1
ATOM 1249 C CA . GLY A 1 173 ? 9.418 4.382 -18.849 1.00 85.75 173 GLY A CA 1
ATOM 1250 C C . GLY A 1 173 ? 8.618 4.853 -17.635 1.00 85.75 173 GLY A C 1
ATOM 1251 O O . GLY A 1 173 ? 7.546 5.436 -17.774 1.00 85.75 173 GLY A O 1
ATOM 1252 N N . LEU A 1 174 ? 9.176 4.657 -16.443 1.00 87.19 174 LEU A N 1
ATOM 1253 C CA . LEU A 1 174 ? 8.703 5.205 -15.177 1.00 87.19 174 LEU A CA 1
ATOM 1254 C C . LEU A 1 174 ? 9.757 6.162 -14.620 1.00 87.19 174 LEU A C 1
ATOM 1256 O O . LEU A 1 174 ? 10.879 5.759 -14.306 1.00 87.19 174 LEU A O 1
ATOM 1260 N N . ILE A 1 175 ? 9.387 7.432 -14.478 1.00 86.50 175 ILE A N 1
ATOM 1261 C CA . ILE A 1 175 ? 10.252 8.460 -13.886 1.00 86.50 175 ILE A CA 1
ATOM 1262 C C . ILE A 1 175 ? 10.352 8.305 -12.356 1.00 86.50 175 ILE A C 1
ATOM 1264 O O . ILE A 1 175 ? 9.426 7.768 -11.733 1.00 86.50 175 ILE A O 1
ATOM 1268 N N . PRO A 1 176 ? 11.413 8.832 -11.711 1.00 85.75 176 PRO A N 1
ATOM 1269 C CA . PRO A 1 176 ? 11.600 8.716 -10.263 1.00 85.75 176 PRO A CA 1
ATOM 1270 C C . PRO A 1 176 ? 10.394 9.156 -9.405 1.00 85.75 176 PRO A C 1
ATOM 1272 O O . PRO A 1 176 ? 10.045 8.427 -8.475 1.00 85.75 176 PRO A O 1
ATOM 1275 N N . PRO A 1 177 ? 9.680 10.266 -9.705 1.00 81.50 177 PRO A N 1
ATOM 1276 C CA . PRO A 1 177 ? 8.487 10.648 -8.941 1.00 81.50 177 PRO A CA 1
ATOM 1277 C C . PRO A 1 177 ? 7.353 9.613 -8.997 1.00 81.50 177 PRO A C 1
ATOM 1279 O O . PRO A 1 177 ? 6.695 9.363 -7.987 1.00 81.50 177 PRO A O 1
ATOM 1282 N N . MET A 1 178 ? 7.143 8.969 -10.152 1.00 82.19 178 MET A N 1
ATOM 1283 C CA . MET A 1 178 ? 6.143 7.903 -10.292 1.00 82.19 178 MET A CA 1
ATOM 1284 C C . MET A 1 178 ? 6.555 6.669 -9.490 1.00 82.19 178 MET A C 1
ATOM 1286 O O . MET A 1 178 ? 5.742 6.104 -8.764 1.00 82.19 178 MET A O 1
ATOM 1290 N N . LEU A 1 179 ? 7.832 6.284 -9.562 1.00 85.38 179 LEU A N 1
ATOM 1291 C CA . LEU A 1 179 ? 8.373 5.169 -8.786 1.00 85.38 179 LEU A CA 1
ATOM 1292 C C . LEU A 1 179 ? 8.259 5.411 -7.278 1.00 85.38 179 LEU A C 1
ATOM 1294 O O . LEU A 1 179 ? 7.913 4.489 -6.544 1.00 85.38 179 LEU A O 1
ATOM 1298 N N . ALA A 1 180 ? 8.484 6.642 -6.812 1.00 79.31 180 ALA A N 1
ATOM 1299 C CA . ALA A 1 180 ? 8.288 7.011 -5.413 1.00 79.31 180 ALA A CA 1
ATOM 1300 C C . ALA A 1 180 ? 6.825 6.826 -4.969 1.00 79.31 180 ALA A C 1
ATOM 1302 O O . ALA A 1 180 ? 6.575 6.212 -3.933 1.00 79.31 180 ALA A O 1
ATOM 1303 N N . SER A 1 181 ? 5.863 7.274 -5.782 1.00 78.75 181 SER A N 1
ATOM 1304 C CA . SER A 1 181 ? 4.430 7.080 -5.510 1.00 78.75 181 SER A CA 1
ATOM 1305 C C . SER A 1 181 ? 4.030 5.596 -5.501 1.00 78.75 181 SER A C 1
ATOM 1307 O O . SER A 1 181 ? 3.280 5.141 -4.630 1.00 78.75 181 SER A O 1
ATOM 1309 N N . ILE A 1 182 ? 4.587 4.800 -6.419 1.00 82.62 182 ILE A N 1
ATOM 1310 C CA . ILE A 1 182 ? 4.369 3.349 -6.466 1.00 82.62 182 ILE A CA 1
ATOM 1311 C C . ILE A 1 182 ? 4.947 2.673 -5.214 1.00 82.62 182 ILE A C 1
ATOM 1313 O O . ILE A 1 182 ? 4.265 1.846 -4.611 1.00 82.62 182 ILE A O 1
ATOM 1317 N N . ARG A 1 183 ? 6.159 3.041 -4.776 1.00 83.38 183 ARG A N 1
ATOM 1318 C CA . ARG A 1 183 ? 6.764 2.528 -3.530 1.00 83.38 183 ARG A CA 1
ATOM 1319 C C . ARG A 1 183 ? 5.901 2.828 -2.318 1.00 83.38 183 ARG A C 1
ATOM 1321 O O . ARG A 1 183 ? 5.597 1.912 -1.562 1.00 83.38 183 ARG A O 1
ATOM 1328 N N . GLU A 1 184 ? 5.437 4.067 -2.179 1.00 77.62 184 GLU A N 1
ATOM 1329 C CA . GLU A 1 184 ? 4.543 4.446 -1.083 1.00 77.62 184 GLU A CA 1
ATOM 1330 C C . GLU A 1 184 ? 3.246 3.619 -1.103 1.00 77.62 184 GLU A C 1
ATOM 1332 O O . GLU A 1 184 ? 2.756 3.180 -0.060 1.00 77.62 184 GLU A O 1
ATOM 1337 N N . THR A 1 185 ? 2.710 3.345 -2.295 1.00 77.38 185 THR A N 1
ATOM 1338 C CA . THR A 1 185 ? 1.522 2.500 -2.466 1.00 77.38 185 THR A CA 1
ATOM 1339 C C . THR A 1 185 ? 1.791 1.048 -2.057 1.00 77.38 185 THR A C 1
ATOM 1341 O O . THR A 1 185 ? 0.968 0.442 -1.366 1.00 77.38 185 THR A O 1
ATOM 1344 N N . ILE A 1 186 ? 2.940 0.485 -2.445 1.00 77.88 186 ILE A N 1
ATOM 1345 C CA . ILE A 1 186 ? 3.363 -0.869 -2.059 1.00 77.88 186 ILE A CA 1
ATOM 1346 C C . ILE A 1 186 ? 3.505 -0.964 -0.540 1.00 77.88 186 ILE A C 1
ATOM 1348 O O . ILE A 1 186 ? 2.894 -1.844 0.069 1.00 77.88 186 ILE A O 1
ATOM 1352 N N . GLU A 1 187 ? 4.264 -0.051 0.066 1.00 74.38 187 GLU A N 1
ATOM 1353 C CA . GLU A 1 187 ? 4.491 -0.006 1.511 1.00 74.38 187 GLU A CA 1
ATOM 1354 C C . GLU A 1 187 ? 3.162 0.115 2.260 1.00 74.38 187 GLU A C 1
ATOM 1356 O O . GLU A 1 187 ? 2.891 -0.650 3.186 1.00 74.38 187 GLU A O 1
ATOM 1361 N N . SER A 1 188 ? 2.272 1.006 1.810 1.00 67.38 188 SER A N 1
ATOM 1362 C CA . SER A 1 188 ? 0.947 1.150 2.411 1.00 67.38 188 SER A CA 1
ATOM 1363 C C . SER A 1 188 ? 0.131 -0.143 2.323 1.00 67.38 188 SER A C 1
ATOM 1365 O O . SER A 1 188 ? -0.506 -0.515 3.308 1.00 67.38 188 SER A O 1
ATOM 1367 N N . ARG A 1 189 ? 0.144 -0.851 1.182 1.00 68.50 189 ARG A N 1
ATOM 1368 C CA . ARG A 1 189 ? -0.572 -2.132 1.019 1.00 68.50 189 ARG A CA 1
ATOM 1369 C C . ARG A 1 189 ? 0.005 -3.222 1.928 1.00 68.50 189 ARG A C 1
ATOM 1371 O O . ARG A 1 189 ? -0.756 -3.956 2.556 1.00 68.50 189 ARG A O 1
ATOM 1378 N N . GLU A 1 190 ? 1.327 -3.335 2.030 1.00 74.38 190 GLU A N 1
ATOM 1379 C CA . GLU A 1 190 ? 1.978 -4.324 2.899 1.00 74.38 190 GLU A CA 1
ATOM 1380 C C . GLU A 1 190 ? 1.705 -4.079 4.380 1.00 74.38 190 GLU A C 1
ATOM 1382 O O . GLU A 1 190 ? 1.436 -5.023 5.132 1.00 74.38 190 GLU A O 1
ATOM 1387 N N . VAL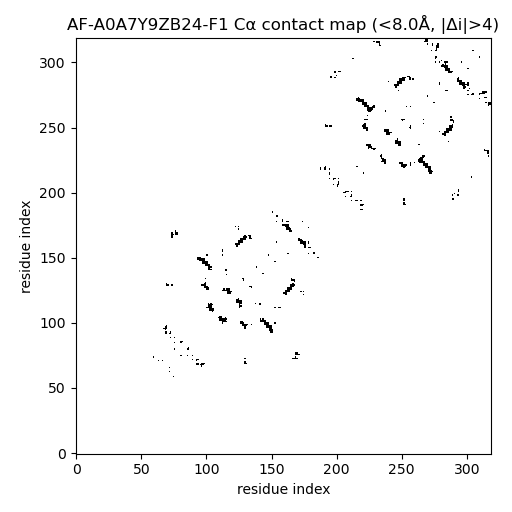 A 1 191 ? 1.731 -2.813 4.792 1.00 69.75 191 VAL A N 1
ATOM 1388 C CA . VAL A 1 191 ? 1.399 -2.406 6.155 1.00 69.75 191 VAL A CA 1
ATOM 1389 C C . VAL A 1 191 ? -0.071 -2.709 6.455 1.00 69.75 191 VAL A C 1
ATOM 1391 O O . VAL A 1 191 ? -0.354 -3.323 7.484 1.00 69.75 191 VAL A O 1
ATOM 1394 N N . SER A 1 192 ? -1.001 -2.398 5.544 1.00 64.94 192 SER A N 1
ATOM 1395 C CA . SER A 1 192 ? -2.422 -2.756 5.685 1.00 64.94 192 SER A CA 1
ATOM 1396 C C . SER A 1 192 ? -2.642 -4.269 5.808 1.00 64.94 192 SER A C 1
ATOM 1398 O O . SER A 1 192 ? -3.355 -4.710 6.710 1.00 64.94 192 SER A O 1
ATOM 1400 N N . LEU A 1 193 ? -2.000 -5.084 4.962 1.00 73.25 193 LEU A N 1
ATOM 1401 C CA . LEU A 1 193 ? -2.093 -6.550 5.030 1.00 73.25 193 LEU A CA 1
ATOM 1402 C C . LEU A 1 193 ? -1.505 -7.107 6.332 1.00 73.25 193 LEU A C 1
ATOM 1404 O O . LEU A 1 193 ? -2.042 -8.050 6.917 1.00 73.25 193 LEU A O 1
ATOM 1408 N N . SER A 1 194 ? -0.398 -6.533 6.799 1.00 79.69 194 SER A N 1
ATOM 1409 C CA . SER A 1 194 ? 0.229 -6.919 8.065 1.00 79.69 194 SER A CA 1
ATOM 1410 C C . SER A 1 194 ? -0.666 -6.573 9.253 1.00 79.69 194 SER A C 1
ATOM 1412 O O . SER A 1 194 ? -0.856 -7.410 10.139 1.00 79.69 194 SER A O 1
ATOM 1414 N N . LEU A 1 195 ? -1.286 -5.390 9.230 1.00 84.12 195 LEU A N 1
ATOM 1415 C CA . LEU A 1 195 ? -2.254 -4.951 10.230 1.00 84.12 195 LEU A CA 1
ATOM 1416 C C . LEU A 1 195 ? -3.490 -5.861 10.253 1.00 84.12 195 LEU A C 1
ATOM 1418 O O . LEU A 1 195 ? -3.941 -6.260 11.323 1.00 84.12 195 LEU A O 1
ATOM 1422 N N . GLU A 1 196 ? -3.997 -6.259 9.087 1.00 83.69 196 GLU A N 1
ATOM 1423 C CA . GLU A 1 196 ? -5.130 -7.178 8.972 1.00 83.69 196 GLU A CA 1
ATOM 1424 C C . GLU A 1 196 ? -4.810 -8.584 9.500 1.00 83.69 196 GLU A C 1
ATOM 1426 O O . GLU A 1 196 ? -5.579 -9.152 10.281 1.00 83.69 196 GLU A O 1
ATOM 1431 N N . ARG A 1 197 ? -3.640 -9.138 9.156 1.00 84.56 197 ARG A N 1
ATOM 1432 C CA . ARG A 1 197 ? -3.174 -10.417 9.722 1.00 84.56 197 ARG A CA 1
ATOM 1433 C C . ARG A 1 197 ? -3.058 -10.343 11.240 1.00 84.56 197 ARG A C 1
ATOM 1435 O O . ARG A 1 197 ? -3.458 -11.281 11.931 1.00 84.56 197 ARG A O 1
ATOM 1442 N N . LEU A 1 198 ? -2.520 -9.244 11.762 1.00 87.94 198 LEU A N 1
ATOM 1443 C CA . LEU A 1 198 ? -2.360 -9.053 13.196 1.00 87.94 198 LEU A CA 1
ATOM 1444 C C . LEU A 1 198 ? -3.716 -8.922 13.896 1.00 87.94 198 LEU A C 1
ATOM 1446 O O . LEU A 1 198 ? -3.946 -9.601 14.893 1.00 87.94 198 LEU A O 1
ATOM 1450 N N . ALA A 1 199 ? -4.650 -8.159 13.326 1.00 88.75 199 ALA A N 1
ATOM 1451 C CA . ALA A 1 199 ? -6.020 -8.045 13.819 1.00 88.75 199 ALA A CA 1
ATOM 1452 C C . ALA A 1 199 ? -6.731 -9.410 13.859 1.00 88.75 199 ALA A C 1
ATOM 1454 O O . ALA A 1 199 ? -7.373 -9.756 14.853 1.00 88.75 199 ALA A O 1
ATOM 1455 N N . ASN A 1 200 ? -6.553 -10.241 12.829 1.00 86.31 200 ASN A N 1
ATOM 1456 C CA . ASN A 1 200 ? -7.089 -11.604 12.800 1.00 86.31 200 ASN A CA 1
ATOM 1457 C C . ASN A 1 200 ? -6.489 -12.492 13.898 1.00 86.31 200 ASN A C 1
ATOM 1459 O O . ASN A 1 200 ? -7.223 -13.231 14.555 1.00 86.31 200 ASN A O 1
ATOM 1463 N N . ARG A 1 201 ? -5.180 -12.385 14.149 1.00 86.81 201 ARG A N 1
ATOM 1464 C CA . ARG A 1 201 ? -4.506 -13.131 15.222 1.00 86.81 201 ARG A CA 1
ATOM 1465 C C . ARG A 1 201 ? -4.912 -12.669 16.620 1.00 86.81 201 ARG A C 1
ATOM 1467 O O . ARG A 1 201 ? -5.024 -13.506 17.512 1.00 86.81 201 ARG A O 1
ATOM 1474 N N . VAL A 1 202 ? -5.139 -11.370 16.827 1.00 90.19 202 VAL A N 1
ATOM 1475 C CA . VAL A 1 202 ? -5.674 -10.847 18.097 1.00 90.19 202 VAL A CA 1
ATOM 1476 C C . VAL A 1 202 ? -7.077 -11.392 18.334 1.00 90.19 202 VAL A C 1
ATOM 1478 O O . VAL A 1 202 ? -7.364 -11.905 19.412 1.00 90.19 202 VAL A O 1
ATOM 1481 N N . ARG A 1 203 ? -7.929 -11.387 17.303 1.00 87.94 203 ARG A N 1
ATOM 1482 C CA . ARG A 1 203 ? -9.286 -11.946 17.370 1.00 87.94 203 ARG A CA 1
ATOM 1483 C C . ARG A 1 203 ? -9.298 -13.435 17.718 1.00 87.94 203 ARG A C 1
ATOM 1485 O O . ARG A 1 203 ? -10.176 -13.885 18.446 1.00 87.94 203 ARG A O 1
ATOM 1492 N N . SER A 1 204 ? -8.328 -14.197 17.214 1.00 86.50 204 SER A N 1
ATOM 1493 C CA . SER A 1 204 ? -8.174 -15.619 17.535 1.00 86.50 204 SER A CA 1
ATOM 1494 C C . SER A 1 204 ? -7.442 -15.878 18.860 1.00 86.50 204 SER A C 1
ATOM 1496 O O . SER A 1 204 ? -7.180 -17.035 19.178 1.00 86.50 204 SER A O 1
ATOM 1498 N N . GLY A 1 205 ? -7.057 -14.838 19.611 1.00 86.62 205 GLY A N 1
ATOM 1499 C CA . GLY A 1 205 ? -6.322 -14.952 20.878 1.00 86.62 205 GLY A CA 1
ATOM 1500 C C . GLY A 1 205 ? -4.856 -15.389 20.743 1.00 86.62 205 GLY A C 1
ATOM 1501 O O . GLY A 1 205 ? -4.239 -15.773 21.730 1.00 86.62 205 GLY A O 1
ATOM 1502 N N . VAL A 1 206 ? -4.292 -15.357 19.530 1.00 87.06 206 VAL A N 1
ATOM 1503 C CA . VAL A 1 206 ? -2.925 -15.824 19.213 1.00 87.06 206 VAL A CA 1
ATOM 1504 C C . VAL A 1 206 ? -1.891 -14.693 19.289 1.00 87.06 206 VAL A C 1
ATOM 1506 O O . VAL A 1 206 ? -0.691 -14.952 19.380 1.00 87.06 206 VAL A O 1
ATOM 1509 N N . ALA A 1 207 ? -2.326 -13.436 19.210 1.00 89.31 207 ALA A N 1
ATOM 1510 C CA . ALA A 1 207 ? -1.473 -12.254 19.332 1.00 89.31 207 ALA A CA 1
ATOM 1511 C C . ALA A 1 207 ? -2.006 -11.301 20.406 1.00 89.31 207 ALA A C 1
ATOM 1513 O O . ALA A 1 207 ? -3.189 -11.348 20.751 1.00 89.31 207 ALA A O 1
ATOM 1514 N N . SER A 1 208 ? -1.131 -10.436 20.926 1.00 90.50 208 SER A N 1
ATOM 1515 C CA . SER A 1 208 ? -1.514 -9.451 21.933 1.00 90.50 208 SER A CA 1
ATOM 1516 C C . SER A 1 208 ? -2.174 -8.228 21.294 1.00 90.50 208 SER A C 1
ATOM 1518 O O . SER A 1 208 ? -1.836 -7.821 20.179 1.00 90.50 208 SER A O 1
ATOM 1520 N N . ILE A 1 209 ? -3.111 -7.614 22.017 1.00 88.19 209 ILE A N 1
ATOM 1521 C CA . ILE A 1 209 ? -3.735 -6.361 21.579 1.00 88.19 209 ILE A CA 1
ATOM 1522 C C . ILE A 1 209 ? -2.729 -5.200 21.551 1.00 88.19 209 ILE A C 1
ATOM 1524 O O . ILE A 1 209 ? -2.868 -4.298 20.731 1.00 88.19 209 ILE A O 1
ATOM 1528 N N . ASP A 1 210 ? -1.686 -5.250 22.386 1.00 87.56 210 ASP A N 1
ATOM 1529 C CA . ASP A 1 210 ? -0.622 -4.242 22.424 1.00 87.56 210 ASP A CA 1
ATOM 1530 C C . ASP A 1 210 ? 0.209 -4.231 21.133 1.00 87.56 210 ASP A C 1
ATOM 1532 O O . ASP A 1 210 ? 0.523 -3.153 20.625 1.00 87.56 210 ASP A O 1
ATOM 1536 N N . ASP A 1 211 ? 0.508 -5.405 20.564 1.00 86.56 211 ASP A N 1
ATOM 1537 C CA . ASP A 1 211 ? 1.203 -5.508 19.273 1.00 86.56 211 ASP A CA 1
ATOM 1538 C C . ASP A 1 211 ? 0.364 -4.877 18.156 1.00 86.56 211 ASP A C 1
ATOM 1540 O O . ASP A 1 211 ? 0.881 -4.160 17.298 1.00 86.56 211 ASP A O 1
ATOM 1544 N N . LEU A 1 212 ? -0.954 -5.112 18.186 1.00 89.44 212 LEU A N 1
ATOM 1545 C CA . LEU A 1 212 ? -1.883 -4.528 17.224 1.00 89.44 212 LEU A CA 1
ATOM 1546 C C . LEU A 1 212 ? -1.962 -3.008 17.357 1.00 89.44 212 LEU A C 1
ATOM 1548 O O . LEU A 1 212 ? -1.982 -2.317 16.342 1.00 89.44 212 LEU A O 1
ATOM 1552 N N . VAL A 1 213 ? -1.969 -2.480 18.583 1.00 89.88 213 VAL A N 1
ATOM 1553 C CA . VAL A 1 213 ? -1.907 -1.033 18.821 1.00 89.88 213 VAL A CA 1
ATOM 1554 C C . VAL A 1 213 ? -0.610 -0.456 18.260 1.00 89.88 213 VAL A C 1
ATOM 1556 O O . VAL A 1 213 ? -0.664 0.542 17.549 1.00 89.88 213 VAL A O 1
ATOM 1559 N N . ALA A 1 214 ? 0.542 -1.072 18.536 1.00 87.00 214 ALA A N 1
ATOM 1560 C CA . ALA A 1 214 ? 1.827 -0.587 18.038 1.00 87.00 214 ALA A CA 1
ATOM 1561 C C . ALA A 1 214 ? 1.861 -0.537 16.500 1.00 87.00 214 ALA A C 1
ATOM 1563 O O . ALA A 1 214 ? 2.206 0.497 15.933 1.00 87.00 214 ALA A O 1
ATOM 1564 N N . ALA A 1 215 ? 1.407 -1.601 15.829 1.00 86.81 215 ALA A N 1
ATOM 1565 C CA . ALA A 1 215 ? 1.304 -1.628 14.371 1.00 86.81 215 ALA A CA 1
ATOM 1566 C C . ALA A 1 215 ? 0.311 -0.580 13.835 1.00 86.81 215 ALA A C 1
ATOM 1568 O O . ALA A 1 215 ? 0.590 0.109 12.855 1.00 86.81 215 ALA A O 1
ATOM 1569 N N . LEU A 1 216 ? -0.839 -0.419 14.499 1.00 88.69 216 LEU A N 1
ATOM 1570 C CA . LEU A 1 216 ? -1.849 0.569 14.123 1.00 88.69 216 LEU A CA 1
ATOM 1571 C C . LEU A 1 216 ? -1.304 2.001 14.208 1.00 88.69 216 LEU A C 1
ATOM 1573 O O . LEU A 1 216 ? -1.621 2.818 13.351 1.00 88.69 216 LEU A O 1
ATOM 1577 N N . MET A 1 217 ? -0.473 2.319 15.204 1.00 86.56 217 MET A N 1
ATOM 1578 C CA . MET A 1 217 ? 0.109 3.659 15.372 1.00 86.56 217 MET A CA 1
ATOM 1579 C C . MET A 1 217 ? 0.948 4.106 14.165 1.00 86.56 217 MET A C 1
ATOM 1581 O O . MET A 1 217 ? 0.968 5.298 13.838 1.00 86.56 217 MET A O 1
ATOM 1585 N N . GLU A 1 218 ? 1.620 3.164 13.506 1.00 84.31 218 GLU A N 1
ATOM 1586 C CA . GLU A 1 218 ? 2.509 3.417 12.367 1.00 84.31 218 GLU A CA 1
ATOM 1587 C C . GLU A 1 218 ? 1.789 3.310 11.016 1.00 84.31 218 GLU A C 1
ATOM 1589 O O . GLU A 1 218 ? 2.186 3.961 10.048 1.00 84.31 218 GLU A O 1
ATOM 1594 N N . ALA A 1 219 ? 0.697 2.545 10.959 1.00 84.38 219 ALA A N 1
ATOM 1595 C CA . ALA A 1 219 ? -0.044 2.285 9.735 1.00 84.38 219 ALA A CA 1
ATOM 1596 C C . ALA A 1 219 ? -0.847 3.490 9.225 1.00 84.38 219 ALA A C 1
ATOM 1598 O O . ALA A 1 219 ? -1.379 4.289 10.000 1.00 84.38 219 ALA A O 1
ATOM 1599 N N . LYS A 1 220 ? -1.004 3.582 7.898 1.00 84.50 220 LYS A N 1
ATOM 1600 C CA . LYS A 1 220 ? -2.117 4.324 7.293 1.00 84.50 220 LYS A CA 1
ATOM 1601 C C . LYS A 1 220 ? -3.373 3.458 7.369 1.00 84.50 220 LYS A C 1
ATOM 1603 O O . LYS A 1 220 ? -3.337 2.261 7.108 1.00 84.50 220 LYS A O 1
ATOM 1608 N N . VAL A 1 221 ? -4.476 4.076 7.747 1.00 88.69 221 VAL A N 1
ATOM 1609 C CA . VAL A 1 221 ? -5.770 3.442 7.986 1.00 88.69 221 VAL A CA 1
ATOM 1610 C C . VAL A 1 221 ? -6.864 4.348 7.468 1.00 88.69 221 VAL A C 1
ATOM 1612 O O . VAL A 1 221 ? -6.672 5.551 7.303 1.00 88.69 221 VAL A O 1
ATOM 1615 N N . VAL A 1 222 ? -8.015 3.760 7.190 1.00 88.62 222 VAL A N 1
ATOM 1616 C CA . VAL A 1 222 ? -9.103 4.437 6.503 1.00 88.62 222 VAL A CA 1
ATOM 1617 C C . VAL A 1 222 ? -10.204 4.767 7.497 1.00 88.62 222 VAL A C 1
ATOM 1619 O O . VAL A 1 222 ? -10.687 3.888 8.206 1.00 88.62 222 VAL A O 1
ATOM 1622 N N . ILE A 1 223 ? -10.620 6.028 7.555 1.00 89.31 223 ILE A N 1
ATOM 1623 C CA . ILE A 1 223 ? -11.806 6.433 8.306 1.00 89.31 223 ILE A CA 1
ATOM 1624 C C . ILE A 1 223 ? -12.953 6.642 7.313 1.00 89.31 223 ILE A C 1
ATOM 1626 O O . ILE A 1 223 ? -12.845 7.529 6.463 1.00 89.31 223 ILE A O 1
ATOM 1630 N N . PRO A 1 224 ? -14.043 5.861 7.402 1.00 88.25 224 PRO A N 1
ATOM 1631 C CA . PRO A 1 224 ? -15.256 6.135 6.645 1.00 88.25 224 PRO A CA 1
ATOM 1632 C C . PRO A 1 224 ? -15.933 7.418 7.150 1.00 88.25 224 PRO A C 1
ATOM 1634 O O . PRO A 1 224 ? -16.030 7.653 8.361 1.00 88.25 224 PRO A O 1
ATOM 1637 N N . THR A 1 225 ? -16.420 8.241 6.221 1.00 86.00 225 THR A N 1
ATOM 1638 C CA . THR A 1 225 ? -17.094 9.515 6.499 1.00 86.00 225 THR A CA 1
ATOM 1639 C C . THR A 1 225 ? -18.397 9.636 5.688 1.00 86.00 225 THR A C 1
ATOM 1641 O O . THR A 1 225 ? -18.447 9.265 4.513 1.00 86.00 225 THR A O 1
ATOM 1644 N N . PRO A 1 226 ? -19.494 10.138 6.287 1.00 83.06 226 PRO A N 1
ATOM 1645 C CA . PRO A 1 226 ? -20.740 10.389 5.566 1.00 83.06 226 PRO A CA 1
ATOM 1646 C C . PRO A 1 226 ? -20.633 11.616 4.659 1.00 83.06 226 PRO A C 1
ATOM 1648 O O . PRO A 1 226 ? -21.276 11.664 3.615 1.00 83.06 226 PRO A O 1
ATOM 1651 N N . ASP A 1 227 ? -19.803 12.582 5.051 1.00 81.12 227 ASP A N 1
ATOM 1652 C CA . ASP A 1 227 ? -19.553 13.811 4.314 1.00 81.12 227 ASP A CA 1
ATOM 1653 C C . ASP A 1 227 ? -18.193 13.741 3.613 1.00 81.12 227 ASP A C 1
ATOM 1655 O O . ASP A 1 227 ? -17.236 13.161 4.139 1.00 81.12 227 ASP A O 1
ATOM 1659 N N . GLU A 1 228 ? -18.107 14.381 2.449 1.00 76.00 228 GLU A N 1
ATOM 1660 C CA . GLU A 1 228 ? -16.860 14.546 1.707 1.00 76.00 228 GLU A CA 1
ATOM 1661 C C . GLU A 1 228 ? -15.820 15.290 2.572 1.00 76.00 228 GLU A C 1
ATOM 1663 O O . GLU A 1 228 ? -16.125 16.371 3.104 1.00 76.00 228 GLU A O 1
ATOM 1668 N N . PRO A 1 229 ? -14.601 14.744 2.742 1.00 67.44 229 PRO A N 1
ATOM 1669 C CA . PRO A 1 229 ? -13.547 15.407 3.495 1.00 67.44 229 PRO A CA 1
ATOM 1670 C C . PRO A 1 229 ? -13.151 16.704 2.785 1.00 67.44 229 PRO A C 1
ATOM 1672 O O . PRO A 1 229 ? -12.555 16.688 1.713 1.00 67.44 229 PRO A O 1
ATOM 1675 N N . LYS A 1 230 ? -13.462 17.856 3.381 1.00 66.19 230 LYS A N 1
ATOM 1676 C CA . LYS A 1 230 ? -13.000 19.142 2.848 1.00 66.19 230 LYS A CA 1
ATOM 1677 C C . LYS A 1 230 ? -11.559 19.345 3.303 1.00 66.19 230 LYS A C 1
ATOM 1679 O O . LYS A 1 230 ? -11.321 19.463 4.509 1.00 66.19 230 LYS A O 1
ATOM 1684 N N . GLY A 1 231 ? -10.612 19.371 2.362 1.00 52.12 231 GLY A N 1
ATOM 1685 C CA . GLY A 1 231 ? -9.210 19.712 2.628 1.00 52.12 231 GLY A CA 1
ATOM 1686 C C . GLY A 1 231 ? -9.141 20.964 3.509 1.00 52.12 231 GLY A C 1
ATOM 1687 O O . GLY A 1 231 ? -9.620 22.027 3.123 1.00 52.12 231 GLY A O 1
ATOM 1688 N N . GLY A 1 232 ? -8.676 20.813 4.754 1.00 49.53 232 GLY A N 1
ATOM 1689 C CA . GLY A 1 232 ? -8.816 21.859 5.782 1.00 49.53 232 GLY A CA 1
ATOM 1690 C C . GLY A 1 232 ? -9.070 21.386 7.220 1.00 49.53 232 GLY A C 1
ATOM 1691 O O . GLY A 1 232 ? -9.203 22.221 8.110 1.00 49.53 232 GLY A O 1
ATOM 1692 N N . GLY A 1 233 ? -9.100 20.074 7.485 1.00 51.78 233 GLY A N 1
ATOM 1693 C CA . GLY A 1 233 ? -9.005 19.528 8.852 1.00 51.78 233 GLY A CA 1
ATOM 1694 C C . GLY A 1 233 ? -10.333 19.245 9.564 1.00 51.78 233 GLY A C 1
ATOM 1695 O O . GLY A 1 233 ? -10.333 18.957 10.760 1.00 51.78 233 GLY A O 1
ATOM 1696 N N . GLY A 1 234 ? -11.460 19.295 8.849 1.00 57.19 234 GLY A N 1
ATOM 1697 C CA . GLY A 1 234 ? -12.761 18.879 9.369 1.00 57.19 234 GLY A CA 1
ATOM 1698 C C . GLY A 1 234 ? -13.297 17.669 8.615 1.00 57.19 234 GLY A C 1
ATOM 1699 O O . GLY A 1 234 ? -13.641 17.788 7.443 1.00 57.19 234 GLY A O 1
ATOM 1700 N N . PHE A 1 235 ? -13.415 16.531 9.294 1.00 71.25 235 PHE A N 1
ATOM 1701 C CA . PHE A 1 235 ? -14.200 15.398 8.812 1.00 71.25 235 PHE A CA 1
ATOM 1702 C C . PHE A 1 235 ? -15.115 14.885 9.923 1.00 71.25 235 PHE A C 1
ATOM 1704 O O . PHE A 1 235 ? -14.814 15.021 11.113 1.00 71.25 235 PHE A O 1
ATOM 1711 N N . THR A 1 236 ? -16.245 14.306 9.529 1.00 78.38 236 THR A N 1
ATOM 1712 C CA . THR A 1 236 ? -17.204 13.698 10.451 1.00 78.38 236 THR A CA 1
ATOM 1713 C C . THR A 1 236 ? -16.971 12.190 10.436 1.00 78.38 236 THR A C 1
ATOM 1715 O O . THR A 1 236 ? -17.323 11.550 9.451 1.00 78.38 236 THR A O 1
ATOM 1718 N N . PRO A 1 237 ? -16.357 11.584 11.462 1.00 82.00 237 PRO A N 1
ATOM 1719 C CA . PRO A 1 237 ? -16.194 10.141 11.464 1.00 82.00 237 PRO A CA 1
ATOM 1720 C C . PRO A 1 237 ? -17.525 9.420 11.677 1.00 82.00 237 PRO A C 1
ATOM 1722 O O . PRO A 1 237 ? -18.406 9.909 12.390 1.00 82.00 237 PRO A O 1
ATOM 1725 N N . VAL A 1 238 ? -17.625 8.202 11.150 1.00 86.44 238 VAL A N 1
ATOM 1726 C CA . VAL A 1 238 ? -18.685 7.273 11.551 1.00 86.44 238 VAL A CA 1
ATOM 1727 C C . VAL A 1 238 ? -18.449 6.803 12.987 1.00 86.44 238 VAL A C 1
ATOM 1729 O O . VAL A 1 238 ? -17.376 6.305 13.333 1.00 86.44 238 VAL A O 1
ATOM 1732 N N . ILE A 1 239 ? -19.483 6.932 13.821 1.00 88.88 239 ILE A N 1
ATOM 1733 C CA . ILE A 1 239 ? -19.528 6.362 15.169 1.00 88.88 239 ILE A CA 1
ATOM 1734 C C . ILE A 1 239 ? -20.526 5.203 15.165 1.00 88.88 239 ILE A C 1
ATOM 1736 O O . ILE A 1 239 ? -21.727 5.413 14.995 1.00 88.88 239 ILE A O 1
ATOM 1740 N N . GLY A 1 240 ? -20.022 3.987 15.352 1.00 84.19 240 GLY A N 1
ATOM 1741 C CA . GLY A 1 240 ? -20.821 2.788 15.575 1.00 84.19 240 GLY A CA 1
ATOM 1742 C C . GLY A 1 240 ? -21.198 2.636 17.047 1.00 84.19 240 GLY A C 1
ATOM 1743 O O . GLY A 1 240 ? -20.545 3.187 17.932 1.00 84.19 240 GLY A O 1
ATOM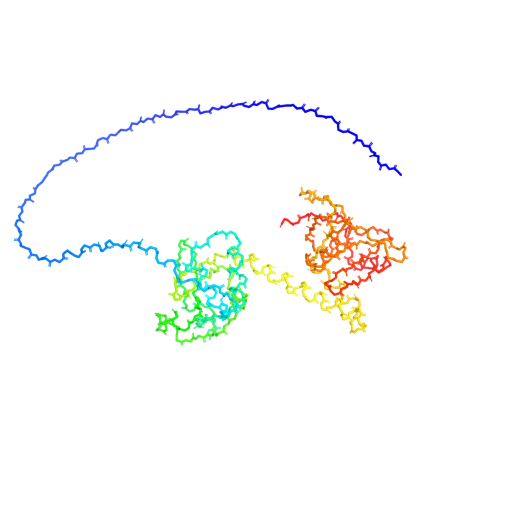 1744 N N . MET A 1 241 ? -22.251 1.869 17.323 1.00 87.25 241 MET A N 1
ATOM 1745 C CA . MET A 1 241 ? -22.608 1.450 18.680 1.00 87.25 241 MET A CA 1
ATOM 1746 C C . MET A 1 241 ? -22.399 -0.054 18.781 1.00 87.25 241 MET A C 1
ATOM 1748 O O . MET A 1 241 ? -23.043 -0.809 18.056 1.00 87.25 241 MET A O 1
ATOM 1752 N N . VAL A 1 242 ? -21.531 -0.489 19.690 1.00 83.50 242 VAL A N 1
ATOM 1753 C CA . VAL A 1 242 ? -21.297 -1.913 19.950 1.00 83.50 242 VAL A CA 1
ATOM 1754 C C . VAL A 1 242 ? -21.431 -2.148 21.446 1.00 83.50 242 VAL A C 1
ATOM 1756 O O . VAL A 1 242 ? -20.784 -1.472 22.244 1.00 83.50 242 VAL A O 1
ATOM 1759 N N . ASP A 1 243 ? -22.340 -3.045 21.828 1.00 86.00 243 ASP A N 1
ATOM 1760 C CA . ASP A 1 243 ? -22.707 -3.318 23.226 1.00 86.00 243 ASP A CA 1
ATOM 1761 C C . ASP A 1 243 ? -23.106 -2.059 24.021 1.00 86.00 243 ASP A C 1
ATOM 1763 O O . ASP A 1 243 ? -22.845 -1.930 25.214 1.00 86.00 243 ASP A O 1
ATOM 1767 N N . GLY A 1 244 ? -23.732 -1.089 23.344 1.00 85.56 244 GLY A N 1
ATOM 1768 C CA . GLY A 1 244 ? -24.137 0.187 23.942 1.00 85.56 244 GLY A CA 1
ATOM 1769 C C . GLY A 1 244 ? -23.000 1.197 24.138 1.00 85.56 244 GLY A C 1
ATOM 1770 O O . GLY A 1 244 ? -23.256 2.294 24.633 1.00 85.56 244 GLY A O 1
ATOM 1771 N N . ILE A 1 245 ? -21.774 0.870 23.720 1.00 89.12 245 ILE A N 1
ATOM 1772 C CA . ILE A 1 245 ? -20.603 1.746 23.808 1.00 89.12 245 ILE A CA 1
ATOM 1773 C C . ILE A 1 245 ? -20.356 2.399 22.438 1.00 89.12 245 ILE A C 1
ATOM 1775 O O . ILE A 1 245 ? -20.287 1.683 21.431 1.00 89.12 245 ILE A O 1
ATOM 1779 N N . PRO A 1 246 ? -20.204 3.736 22.365 1.00 91.62 246 PRO A N 1
ATOM 1780 C CA . PRO A 1 246 ? -19.860 4.408 21.118 1.00 91.62 246 PRO A CA 1
ATOM 1781 C C . PRO A 1 246 ? -18.431 4.053 20.699 1.00 91.62 246 PRO A C 1
ATOM 1783 O O . PRO A 1 246 ? -17.501 4.115 21.507 1.00 91.62 246 PRO A O 1
ATOM 1786 N N . ARG A 1 247 ? -18.242 3.710 19.424 1.00 91.50 247 ARG A N 1
ATOM 1787 C CA . ARG A 1 247 ? -16.938 3.382 18.842 1.00 91.50 247 ARG A CA 1
ATOM 1788 C C . ARG A 1 247 ? -16.712 4.135 17.544 1.00 91.50 247 ARG A C 1
ATOM 1790 O O . ARG A 1 247 ? -17.554 4.124 16.653 1.00 91.50 247 ARG A O 1
ATOM 1797 N N . LEU A 1 248 ? -15.553 4.769 17.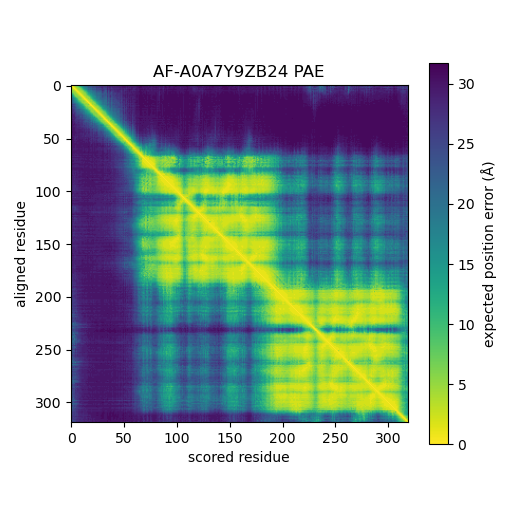436 1.00 91.56 248 LEU A N 1
ATOM 1798 C CA . LEU A 1 248 ? -15.061 5.322 16.185 1.00 91.56 248 LEU A CA 1
ATOM 1799 C C . LEU A 1 248 ? -14.784 4.176 15.211 1.00 91.56 248 LEU A C 1
ATOM 1801 O O . LEU A 1 248 ? -13.966 3.307 15.513 1.00 91.56 248 LEU A O 1
ATOM 1805 N N . VAL A 1 249 ? -15.451 4.177 14.060 1.00 91.50 249 VAL A N 1
ATOM 1806 C CA . VAL A 1 249 ? -15.216 3.171 13.023 1.00 91.50 249 VAL A CA 1
ATOM 1807 C C . VAL A 1 249 ? -13.968 3.544 12.232 1.00 91.50 249 VAL A C 1
ATOM 1809 O O . VAL A 1 249 ? -13.829 4.663 11.742 1.00 91.50 249 VAL A O 1
ATOM 1812 N N . VAL A 1 250 ? -13.060 2.585 12.116 1.00 92.31 250 VAL A N 1
ATOM 1813 C CA . VAL A 1 250 ? -11.781 2.674 11.408 1.00 92.31 250 VAL A CA 1
ATOM 1814 C C . VAL A 1 250 ? -11.631 1.404 10.591 1.00 92.31 250 VAL A C 1
ATOM 1816 O O . VAL A 1 250 ? -12.086 0.355 11.021 1.00 92.31 250 VAL A O 1
ATOM 1819 N N . ALA A 1 251 ? -10.977 1.453 9.442 1.00 90.69 251 ALA A N 1
ATOM 1820 C CA . ALA A 1 251 ? -10.723 0.295 8.604 1.00 90.69 251 ALA A CA 1
ATOM 1821 C C . ALA A 1 251 ? -9.232 0.148 8.270 1.00 90.69 251 ALA A C 1
ATOM 1823 O O . ALA A 1 251 ? -8.508 1.135 8.137 1.00 90.69 251 ALA A O 1
ATOM 1824 N N . THR A 1 252 ? -8.764 -1.090 8.106 1.00 87.44 252 THR A N 1
ATOM 1825 C CA . THR A 1 252 ? -7.380 -1.387 7.690 1.00 87.44 252 THR A CA 1
ATOM 1826 C C . THR A 1 252 ? -7.098 -1.026 6.229 1.00 87.44 252 THR A C 1
ATOM 1828 O O . THR A 1 252 ? -5.938 -0.879 5.846 1.00 87.44 252 THR A O 1
ATOM 1831 N N . SER A 1 253 ? -8.146 -0.883 5.415 1.00 83.94 253 SER A N 1
ATOM 1832 C CA . SER A 1 253 ? -8.089 -0.577 3.984 1.00 83.94 253 SER A CA 1
ATOM 1833 C C . SER A 1 253 ? -9.408 0.043 3.500 1.00 83.94 253 SER A C 1
ATOM 1835 O O . SER A 1 253 ? -10.418 0.004 4.205 1.00 83.94 253 SER A O 1
ATOM 1837 N N . TYR A 1 254 ? -9.420 0.582 2.276 1.00 83.25 254 TYR A N 1
ATOM 1838 C CA . TYR A 1 254 ? -10.653 1.053 1.628 1.00 83.25 254 TYR A CA 1
ATOM 1839 C C . TYR A 1 254 ? -11.652 -0.085 1.385 1.00 83.25 254 TYR A C 1
ATOM 1841 O O . TYR A 1 254 ? -12.854 0.104 1.544 1.00 83.25 254 TYR A O 1
ATOM 1849 N N . GLU A 1 255 ? -11.159 -1.287 1.088 1.00 84.31 255 GLU A N 1
ATOM 1850 C CA . GLU A 1 255 ? -11.990 -2.486 0.967 1.00 84.31 255 GLU A CA 1
ATOM 1851 C C . GLU A 1 255 ? -12.690 -2.817 2.294 1.00 84.31 255 GLU A C 1
ATOM 1853 O O . GLU A 1 255 ? -13.903 -3.013 2.335 1.00 84.31 255 GLU A O 1
ATOM 1858 N N . ALA A 1 256 ? -11.959 -2.789 3.412 1.00 84.25 256 ALA A N 1
ATOM 1859 C CA . ALA A 1 256 ? -12.555 -2.981 4.731 1.00 84.25 256 ALA A CA 1
ATOM 1860 C C . ALA A 1 256 ? -13.520 -1.837 5.110 1.00 84.25 256 ALA A C 1
ATOM 1862 O O . ALA A 1 256 ? -14.508 -2.076 5.809 1.00 84.25 256 ALA A O 1
ATOM 1863 N N . ALA A 1 257 ? -13.276 -0.611 4.629 1.00 85.94 257 ALA A N 1
ATOM 1864 C CA . ALA A 1 257 ? -14.156 0.541 4.838 1.00 85.94 257 ALA A CA 1
ATOM 1865 C C . ALA A 1 257 ? -15.493 0.411 4.091 1.00 85.94 257 ALA A C 1
ATOM 1867 O O . ALA A 1 257 ? -16.506 0.917 4.573 1.00 85.94 257 ALA A O 1
ATOM 1868 N N . ALA A 1 258 ? -15.537 -0.331 2.977 1.00 84.38 258 ALA A N 1
ATOM 1869 C CA . ALA A 1 258 ? -16.766 -0.583 2.220 1.00 84.38 258 ALA A CA 1
ATOM 1870 C C . ALA A 1 258 ? -17.854 -1.298 3.048 1.00 84.38 258 ALA A C 1
ATOM 1872 O O . ALA A 1 258 ? -19.040 -1.209 2.730 1.00 84.38 258 ALA A O 1
ATOM 1873 N N . ARG A 1 259 ? -17.484 -1.938 4.168 1.00 80.94 259 ARG A N 1
ATOM 1874 C CA . ARG A 1 259 ? -18.427 -2.503 5.151 1.00 80.94 259 ARG A CA 1
ATOM 1875 C C . ARG A 1 259 ? -19.308 -1.461 5.841 1.00 80.94 259 ARG A C 1
ATOM 1877 O O . ARG A 1 259 ? -20.276 -1.842 6.487 1.00 80.94 259 ARG A O 1
ATOM 1884 N N . SER A 1 260 ? -18.950 -0.185 5.745 1.00 83.38 260 SER A N 1
ATOM 1885 C CA . SER A 1 260 ? -19.703 0.948 6.286 1.00 83.38 260 SER A CA 1
ATOM 1886 C C . SER A 1 260 ? -20.331 1.804 5.183 1.00 83.38 260 SER A C 1
ATOM 1888 O O . SER A 1 260 ? -20.723 2.938 5.444 1.00 83.38 260 SER A O 1
ATOM 1890 N N . SER A 1 261 ? -20.415 1.286 3.951 1.00 77.19 261 SER A N 1
ATOM 1891 C CA . SER A 1 261 ? -20.947 2.007 2.783 1.00 77.19 261 SER A CA 1
ATOM 1892 C C . SER A 1 261 ? -22.426 2.392 2.900 1.00 77.19 261 SER A C 1
ATOM 1894 O O . SER A 1 261 ? -22.887 3.316 2.234 1.00 77.19 261 SER A O 1
ATOM 1896 N N . ASP A 1 262 ? -23.170 1.720 3.776 1.00 79.62 262 ASP A N 1
ATOM 1897 C CA . ASP A 1 262 ? -24.557 2.029 4.117 1.00 79.62 262 ASP A CA 1
ATOM 1898 C C . ASP A 1 262 ? -24.704 3.344 4.899 1.00 79.62 262 ASP A C 1
ATOM 1900 O O . ASP A 1 262 ? -25.745 3.999 4.823 1.00 79.62 262 ASP A O 1
ATOM 1904 N N . VAL A 1 263 ? -23.658 3.747 5.626 1.00 79.06 263 VAL A N 1
ATOM 1905 C CA . VAL A 1 263 ? -23.650 4.939 6.490 1.00 79.06 263 VAL A CA 1
ATOM 1906 C C . VAL A 1 263 ? -22.571 5.964 6.130 1.00 79.06 263 VAL A C 1
ATOM 1908 O O . VAL A 1 263 ? -22.618 7.089 6.626 1.00 79.06 263 VAL A O 1
ATOM 1911 N N . ALA A 1 264 ? -21.619 5.609 5.266 1.00 80.06 264 ALA A N 1
ATOM 1912 C CA . ALA A 1 264 ? -20.548 6.475 4.791 1.00 80.06 264 ALA A CA 1
ATOM 1913 C C . ALA A 1 264 ? -20.291 6.284 3.297 1.00 80.06 264 ALA A C 1
ATOM 1915 O O . ALA A 1 264 ? -19.916 5.206 2.850 1.00 80.06 264 ALA A O 1
ATOM 1916 N N . GLN A 1 265 ? -20.463 7.360 2.532 1.00 81.12 265 GLN A N 1
ATOM 1917 C CA . GLN A 1 265 ? -20.223 7.368 1.085 1.00 81.12 265 GLN A CA 1
ATOM 1918 C C . GLN A 1 265 ? -18.777 7.718 0.731 1.00 81.12 265 GLN A C 1
ATOM 1920 O O . GLN A 1 265 ? -18.341 7.476 -0.391 1.00 81.12 265 GLN A O 1
ATOM 1925 N N . PHE A 1 266 ? -18.037 8.277 1.687 1.00 84.50 266 PHE A N 1
ATOM 1926 C CA . PHE A 1 266 ? -16.664 8.715 1.516 1.00 84.50 266 PHE A CA 1
ATOM 1927 C C . PHE A 1 266 ? -15.761 8.008 2.522 1.00 84.50 266 PHE A C 1
ATOM 1929 O O . PHE A 1 266 ? -16.204 7.424 3.515 1.00 84.50 266 PHE A O 1
ATOM 1936 N N . ALA A 1 267 ? -14.466 8.056 2.256 1.00 84.00 267 ALA A N 1
ATOM 1937 C CA . ALA A 1 267 ? -13.455 7.492 3.121 1.00 84.00 267 ALA A CA 1
ATOM 1938 C C . ALA A 1 267 ? -12.167 8.296 2.967 1.00 84.00 267 ALA A C 1
ATOM 1940 O O . ALA A 1 267 ? -11.874 8.795 1.883 1.00 84.00 267 ALA A O 1
ATOM 1941 N N . MET A 1 268 ? -11.401 8.417 4.047 1.00 83.81 268 MET A N 1
ATOM 1942 C CA . MET A 1 268 ? -10.123 9.123 4.022 1.00 83.81 268 MET A CA 1
ATOM 1943 C C . MET A 1 268 ? -9.018 8.319 4.690 1.00 83.81 268 MET A C 1
ATOM 1945 O O . MET A 1 268 ? -9.250 7.648 5.696 1.00 83.81 268 MET A O 1
ATOM 1949 N N . SER A 1 269 ? -7.806 8.425 4.153 1.00 84.00 269 SER A N 1
ATOM 1950 C CA . SER A 1 269 ? -6.615 7.797 4.719 1.00 84.00 269 SER A CA 1
ATOM 1951 C C . SER A 1 269 ? -5.961 8.711 5.756 1.00 84.00 269 SER A C 1
ATOM 1953 O O . SER A 1 269 ? -5.712 9.889 5.502 1.00 84.00 269 SER A O 1
ATOM 1955 N N . VAL A 1 270 ? -5.669 8.176 6.939 1.00 85.12 270 VAL A N 1
ATOM 1956 C CA . VAL A 1 270 ? -4.955 8.872 8.017 1.00 85.12 270 VAL A CA 1
ATOM 1957 C C . VAL A 1 270 ? -3.938 7.940 8.666 1.00 85.12 270 VAL A C 1
ATOM 1959 O O . VAL A 1 270 ? -4.124 6.726 8.696 1.00 85.12 270 VAL A O 1
ATOM 1962 N N . LYS A 1 271 ? -2.860 8.483 9.245 1.00 85.00 271 LYS A N 1
ATOM 1963 C CA . LYS A 1 271 ? -1.972 7.666 10.092 1.00 85.00 271 LYS A CA 1
ATOM 1964 C C . LYS A 1 271 ? -2.697 7.277 11.379 1.00 85.00 271 LYS A C 1
ATOM 1966 O O . LYS A 1 271 ? -3.292 8.141 12.024 1.00 85.00 271 LYS A O 1
ATOM 1971 N N . GLY A 1 272 ? -2.597 6.020 11.799 1.00 85.12 272 GLY A N 1
ATOM 1972 C CA . GLY A 1 272 ? -3.364 5.492 12.926 1.00 85.12 272 GLY A CA 1
ATOM 1973 C C . GLY A 1 272 ? -3.050 6.168 14.259 1.00 85.12 272 GLY A C 1
ATOM 1974 O O . GLY A 1 272 ? -3.955 6.335 15.074 1.00 85.12 272 GLY A O 1
ATOM 1975 N N . LYS A 1 273 ? -1.844 6.725 14.449 1.00 84.44 273 LYS A N 1
ATOM 1976 C CA . LYS A 1 273 ? -1.556 7.606 15.599 1.00 84.44 273 LYS A CA 1
ATOM 1977 C C . LYS A 1 273 ? -2.531 8.779 15.748 1.00 84.44 273 LYS A C 1
ATOM 1979 O O . LYS A 1 273 ? -2.821 9.200 16.864 1.00 84.44 273 LYS A O 1
ATOM 1984 N N . HIS A 1 274 ? -3.050 9.305 14.641 1.00 85.62 274 HIS A N 1
ATOM 1985 C CA . HIS A 1 274 ? -3.994 10.417 14.669 1.00 85.62 274 HIS A CA 1
ATOM 1986 C C . HIS A 1 274 ? -5.409 9.980 15.032 1.00 85.62 274 HIS A C 1
ATOM 1988 O O . HIS A 1 274 ? -6.178 10.801 15.516 1.00 85.62 274 HIS A O 1
ATOM 1994 N N . ILE A 1 275 ? -5.741 8.699 14.868 1.00 86.25 275 ILE A N 1
ATOM 1995 C CA . ILE A 1 275 ? -7.028 8.150 15.296 1.00 86.25 275 ILE A CA 1
ATOM 1996 C C . ILE A 1 275 ? -7.141 8.228 16.809 1.00 86.25 275 ILE A C 1
ATOM 1998 O O . ILE A 1 275 ? -8.113 8.762 17.331 1.00 86.25 275 ILE A O 1
ATOM 2002 N N . PHE A 1 276 ? -6.122 7.760 17.525 1.00 82.38 276 PHE A N 1
ATOM 2003 C CA . PHE A 1 276 ? -6.123 7.838 18.982 1.00 82.38 276 PHE A CA 1
ATOM 2004 C C . PHE A 1 276 ? -6.174 9.288 19.480 1.00 82.38 276 PHE A C 1
ATOM 2006 O O . PHE A 1 276 ? -6.791 9.547 20.503 1.00 82.38 276 PHE A O 1
ATOM 2013 N N . ALA A 1 277 ? -5.608 10.241 18.735 1.00 75.62 277 ALA A N 1
ATOM 2014 C CA . ALA A 1 277 ? -5.679 11.661 19.076 1.00 75.62 277 ALA A CA 1
ATOM 2015 C C . ALA A 1 277 ? -7.082 12.284 18.910 1.00 75.62 277 ALA A C 1
ATOM 2017 O O . ALA A 1 277 ? -7.401 13.242 19.611 1.00 75.62 277 ALA A O 1
ATOM 2018 N N . ILE A 1 278 ? -7.920 11.776 17.997 1.00 77.81 278 ILE A N 1
ATOM 2019 C CA . ILE A 1 278 ? -9.272 12.319 17.741 1.00 77.81 278 ILE A CA 1
ATOM 2020 C C . ILE A 1 278 ? -10.386 11.591 18.495 1.00 77.81 278 ILE A C 1
ATOM 2022 O O . ILE A 1 278 ? -11.518 12.082 18.540 1.00 77.81 278 ILE A O 1
ATOM 2026 N N . VAL A 1 279 ? -10.100 10.412 19.050 1.00 83.94 279 VAL A N 1
ATOM 2027 C CA . VAL A 1 279 ? -11.067 9.668 19.859 1.00 83.94 279 VAL A CA 1
ATOM 2028 C C . VAL A 1 279 ? -11.407 10.492 21.096 1.00 83.94 279 VAL A C 1
ATOM 2030 O O . VAL A 1 279 ? -10.536 10.879 21.871 1.00 83.94 279 VAL A O 1
ATOM 2033 N N . LYS A 1 280 ? -12.699 10.786 21.264 1.00 80.62 280 LYS A N 1
ATOM 2034 C CA . LYS A 1 280 ? -13.208 11.506 22.434 1.00 80.62 280 LYS A CA 1
ATOM 2035 C C . LYS A 1 280 ? -13.203 10.601 23.663 1.00 80.62 280 LYS A C 1
ATOM 2037 O O . LYS A 1 280 ? -13.394 9.392 23.545 1.00 80.62 280 LYS A O 1
ATOM 2042 N N . ASP A 1 281 ? -13.099 11.207 24.841 1.00 81.75 281 ASP A N 1
ATOM 2043 C CA . ASP A 1 281 ? -13.261 10.495 26.109 1.00 81.75 281 ASP A CA 1
ATOM 2044 C C . ASP A 1 281 ? -14.575 9.697 26.136 1.00 81.75 281 ASP A C 1
ATOM 2046 O O . ASP A 1 281 ? -15.642 10.202 25.776 1.00 81.75 281 ASP A O 1
ATOM 2050 N N . GLY A 1 282 ? -14.487 8.434 26.558 1.00 84.31 282 GLY A N 1
ATOM 2051 C CA . GLY A 1 282 ? -15.624 7.510 26.609 1.00 84.31 282 GLY A CA 1
ATOM 2052 C C . GLY A 1 282 ? -16.002 6.862 25.271 1.00 84.31 282 GLY A C 1
ATOM 2053 O O . GLY A 1 282 ? -16.970 6.105 25.232 1.00 84.31 282 GLY A O 1
ATOM 2054 N N . VAL A 1 283 ? -15.254 7.119 24.192 1.00 88.75 283 VAL A N 1
ATOM 2055 C CA . VAL A 1 283 ? -15.436 6.483 22.878 1.00 88.75 283 VAL A CA 1
ATOM 2056 C C . VAL A 1 283 ? -14.331 5.444 22.656 1.00 88.75 283 VAL A C 1
ATOM 2058 O O . VAL A 1 283 ? -13.161 5.706 22.917 1.00 88.75 283 VAL A O 1
ATOM 2061 N N . GLY A 1 284 ? -14.703 4.246 22.205 1.00 92.00 284 GLY A N 1
ATOM 2062 C CA . GLY A 1 284 ? -13.754 3.206 21.793 1.00 92.00 284 GLY A CA 1
ATOM 2063 C C . GLY A 1 284 ? -13.376 3.322 20.314 1.00 92.00 284 GLY A C 1
ATOM 2064 O O . GLY A 1 284 ? -13.837 4.219 19.611 1.00 92.00 284 GLY A O 1
ATOM 2065 N N . ILE A 1 285 ? -12.591 2.379 19.803 1.00 93.62 285 ILE A N 1
ATOM 2066 C CA . ILE A 1 285 ? -12.340 2.233 18.360 1.00 93.62 285 ILE A CA 1
ATOM 2067 C C . ILE A 1 285 ? -12.851 0.865 17.921 1.00 93.62 285 ILE A C 1
ATOM 2069 O O . ILE A 1 285 ? -12.604 -0.132 18.590 1.00 93.62 285 ILE A O 1
ATOM 2073 N N . GLN A 1 286 ? -13.528 0.808 16.782 1.00 93.50 286 GLN A N 1
ATOM 2074 C CA . GLN A 1 286 ? -13.812 -0.433 16.075 1.00 93.50 286 GLN A CA 1
ATOM 2075 C C . GLN A 1 286 ? -12.944 -0.459 14.817 1.00 93.50 286 GLN A C 1
ATOM 2077 O O . GLN A 1 286 ? -13.174 0.316 13.891 1.00 93.50 286 GLN A O 1
ATOM 2082 N N . LEU A 1 287 ? -11.938 -1.335 14.791 1.00 93.19 287 LEU A N 1
ATOM 2083 C CA . LEU A 1 287 ? -11.083 -1.543 13.626 1.00 93.19 287 LEU A CA 1
ATOM 2084 C C . LEU A 1 287 ? -11.648 -2.665 12.760 1.00 93.19 287 LEU A C 1
ATOM 2086 O O . LEU A 1 287 ? -11.542 -3.846 13.090 1.00 93.19 287 LEU A O 1
ATOM 2090 N N . ASN A 1 288 ? -12.228 -2.279 11.636 1.00 91.62 288 ASN A N 1
ATOM 2091 C CA . ASN A 1 288 ? -12.714 -3.154 10.592 1.00 91.62 288 ASN A CA 1
ATOM 2092 C C . ASN A 1 288 ? -11.558 -3.668 9.728 1.00 91.62 288 ASN A C 1
ATOM 2094 O O . ASN A 1 288 ? -10.668 -2.937 9.301 1.00 91.62 288 ASN A O 1
ATOM 2098 N N . THR A 1 289 ? -11.637 -4.953 9.441 1.00 87.81 289 THR A N 1
ATOM 2099 C CA . THR A 1 289 ? -10.840 -5.715 8.481 1.00 87.81 289 THR A CA 1
ATOM 2100 C C . THR A 1 289 ? -11.798 -6.278 7.434 1.00 87.81 289 THR A C 1
ATOM 2102 O O . THR A 1 289 ? -13.020 -6.272 7.643 1.00 87.81 289 THR A O 1
ATOM 2105 N N . VAL A 1 290 ? -11.284 -6.842 6.343 1.00 83.19 290 VAL A N 1
ATOM 2106 C CA . VAL A 1 290 ? -12.135 -7.548 5.376 1.00 83.19 290 VAL A CA 1
ATOM 2107 C C . VAL A 1 290 ? -12.844 -8.710 6.085 1.00 83.19 290 VAL A C 1
ATOM 2109 O O . VAL A 1 290 ? -14.062 -8.869 5.996 1.00 83.19 290 VAL A O 1
ATOM 2112 N N . ALA A 1 291 ? -12.117 -9.438 6.938 1.00 82.06 291 ALA A N 1
ATOM 2113 C CA . ALA A 1 291 ? -12.618 -10.619 7.644 1.00 82.06 291 ALA A CA 1
ATOM 2114 C C . ALA A 1 291 ? -13.517 -10.344 8.875 1.00 82.06 291 ALA A C 1
ATOM 2116 O O . ALA A 1 291 ? -14.074 -11.281 9.447 1.00 82.06 291 ALA A O 1
ATOM 2117 N N . GLY A 1 292 ? -13.637 -9.112 9.377 1.00 87.31 292 GLY A N 1
ATOM 2118 C CA . GLY A 1 292 ? -14.432 -8.782 10.581 1.00 87.31 292 GLY A CA 1
ATOM 2119 C C . GLY A 1 292 ? -13.932 -7.542 11.309 1.00 87.31 292 GLY A C 1
ATOM 2120 O O . GLY A 1 292 ? -13.359 -6.671 10.672 1.00 87.31 292 GLY A O 1
ATOM 2121 N N . SER A 1 293 ? -14.119 -7.447 12.624 1.00 90.56 293 SER A N 1
ATOM 2122 C CA . SER A 1 293 ? -13.666 -6.289 13.406 1.00 90.56 293 SER A CA 1
ATOM 2123 C C . SER A 1 293 ? -12.914 -6.688 14.671 1.00 90.56 293 SER A C 1
ATOM 2125 O O . SER A 1 293 ? -13.117 -7.777 15.211 1.00 90.56 293 SER A O 1
ATOM 2127 N N . VAL A 1 294 ? -12.046 -5.791 15.133 1.00 91.62 294 VAL A N 1
ATOM 2128 C CA . VAL A 1 294 ? -11.414 -5.829 16.454 1.00 91.62 294 VAL A CA 1
ATOM 2129 C C . VAL A 1 294 ? -11.797 -4.561 17.199 1.00 91.62 294 VAL A C 1
ATOM 2131 O O . VAL A 1 294 ? -11.712 -3.462 16.654 1.00 91.62 294 VAL A O 1
ATOM 2134 N N . ASP A 1 295 ? -12.217 -4.724 18.445 1.00 92.31 295 ASP A N 1
ATOM 2135 C CA . ASP A 1 295 ? -12.722 -3.635 19.263 1.00 92.31 295 ASP A CA 1
ATOM 2136 C C . ASP A 1 295 ? -11.706 -3.209 20.318 1.00 92.31 295 ASP A C 1
ATOM 2138 O O . ASP A 1 295 ? -11.234 -4.014 21.122 1.00 92.31 295 ASP A O 1
ATOM 2142 N N . PHE A 1 296 ? -11.413 -1.915 20.341 1.00 92.50 296 PHE A N 1
ATOM 2143 C CA . PHE A 1 296 ? -10.642 -1.263 21.384 1.00 92.50 296 PHE A CA 1
ATOM 2144 C C . PHE A 1 296 ? -11.621 -0.563 22.333 1.00 92.50 296 PHE A C 1
ATOM 2146 O O . PHE A 1 296 ? -12.311 0.377 21.919 1.00 92.50 296 PHE A O 1
ATOM 2153 N N . PRO A 1 297 ? -11.729 -1.008 23.595 1.00 91.19 297 PRO A N 1
ATOM 2154 C CA . PRO A 1 297 ? -12.618 -0.371 24.555 1.00 91.19 297 PRO A CA 1
ATOM 2155 C C . PRO A 1 297 ? -12.100 1.029 24.947 1.00 91.19 297 PRO A C 1
ATOM 2157 O O . PRO A 1 297 ? -10.894 1.285 24.837 1.00 91.19 297 PRO A O 1
ATOM 2160 N N . PRO A 1 298 ? -12.973 1.942 25.419 1.00 91.56 298 PRO A N 1
ATOM 2161 C CA . PRO A 1 298 ? -12.583 3.308 25.778 1.00 91.56 298 PRO A CA 1
ATOM 2162 C C . PRO A 1 298 ? -11.413 3.378 26.770 1.00 91.56 298 PRO A C 1
ATOM 2164 O O . PRO A 1 298 ? -10.546 4.242 26.648 1.00 91.56 298 PRO A O 1
ATOM 2167 N N . GLU A 1 299 ? -11.344 2.446 27.724 1.00 91.00 299 GLU A N 1
ATOM 2168 C CA . GLU A 1 299 ? -10.273 2.378 28.723 1.00 91.00 299 GLU A CA 1
ATOM 2169 C C . GLU A 1 299 ? -8.913 2.096 28.077 1.00 91.00 299 GLU A C 1
ATOM 2171 O O . GLU A 1 299 ? -7.898 2.672 28.475 1.00 91.00 299 GLU A O 1
ATOM 2176 N N . LEU A 1 300 ? -8.894 1.243 27.048 1.00 90.81 300 LEU A N 1
ATOM 2177 C CA . LEU A 1 300 ? -7.688 0.948 26.284 1.00 90.81 300 LEU A CA 1
ATOM 2178 C C . LEU A 1 300 ? -7.273 2.157 25.446 1.00 90.81 300 LEU A C 1
ATOM 2180 O O . LEU A 1 300 ? -6.105 2.535 25.473 1.00 90.81 300 LEU A O 1
ATOM 2184 N N . CYS A 1 301 ? -8.213 2.808 24.755 1.00 89.88 301 CYS A N 1
ATOM 2185 C CA . CYS A 1 301 ? -7.929 4.028 23.996 1.00 89.88 301 CYS A CA 1
ATOM 2186 C C . CYS A 1 301 ? -7.318 5.118 24.894 1.00 89.88 301 CYS A C 1
ATOM 2188 O O . CYS A 1 301 ? -6.283 5.687 24.548 1.00 89.88 301 CYS A O 1
ATOM 2190 N N . ALA A 1 302 ? -7.882 5.340 26.086 1.00 87.25 302 ALA A N 1
ATOM 2191 C CA . ALA A 1 302 ? -7.340 6.278 27.068 1.00 87.25 302 ALA A CA 1
ATOM 2192 C C . ALA A 1 302 ? -5.927 5.884 27.545 1.00 87.25 302 ALA A C 1
ATOM 2194 O O . ALA A 1 302 ? -5.047 6.740 27.675 1.00 87.25 302 ALA A O 1
ATOM 2195 N N . ALA A 1 303 ? -5.679 4.588 27.768 1.00 87.31 303 ALA A N 1
ATOM 2196 C CA . ALA A 1 303 ? -4.357 4.085 28.133 1.00 87.31 303 ALA A CA 1
ATOM 2197 C C . ALA A 1 303 ? -3.320 4.319 27.021 1.00 87.31 303 ALA A C 1
ATOM 2199 O O . ALA A 1 303 ? -2.194 4.717 27.321 1.00 87.31 303 ALA A O 1
ATOM 2200 N N . VAL A 1 304 ? -3.695 4.137 25.751 1.00 86.38 304 VAL A N 1
ATOM 2201 C CA . VAL A 1 304 ? -2.830 4.397 24.588 1.00 86.38 304 VAL A CA 1
ATOM 2202 C C . VAL A 1 304 ? -2.504 5.885 24.471 1.00 86.38 304 VAL A C 1
ATOM 2204 O O . VAL A 1 304 ? -1.328 6.238 24.400 1.00 86.38 304 VAL A O 1
ATOM 2207 N N . ILE A 1 305 ? -3.505 6.769 24.542 1.00 85.69 305 ILE A N 1
ATOM 2208 C CA . ILE A 1 305 ? -3.296 8.228 24.493 1.00 85.69 305 ILE A CA 1
ATOM 2209 C C . ILE A 1 305 ? -2.296 8.666 25.570 1.00 85.69 305 ILE A C 1
ATOM 2211 O O . ILE A 1 305 ? -1.352 9.402 25.281 1.00 85.69 305 ILE A O 1
ATOM 2215 N N . LYS A 1 306 ? -2.453 8.148 26.796 1.00 84.88 306 LYS A N 1
ATOM 2216 C CA . LYS A 1 306 ? -1.542 8.425 27.912 1.00 84.88 306 LYS A CA 1
ATOM 2217 C C . LYS A 1 306 ? -0.146 7.832 27.704 1.00 84.88 306 LYS A C 1
ATOM 2219 O O . LYS A 1 306 ? 0.838 8.497 28.010 1.00 84.88 306 LYS A O 1
ATOM 2224 N N . LYS A 1 307 ? -0.046 6.592 27.213 1.00 84.25 307 LYS A N 1
ATOM 2225 C CA . LYS A 1 307 ? 1.229 5.886 26.986 1.00 84.25 307 LYS A CA 1
ATOM 2226 C C . LYS A 1 307 ? 2.092 6.587 25.937 1.00 84.25 307 LYS A C 1
ATOM 2228 O O . LYS A 1 307 ? 3.307 6.634 26.098 1.00 84.25 307 LYS A O 1
ATOM 2233 N N . TY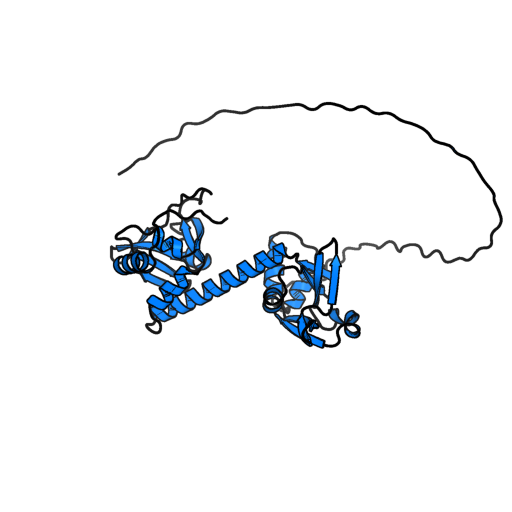R A 1 308 ? 1.469 7.124 24.890 1.00 80.62 308 TYR A N 1
ATOM 2234 C CA . TYR A 1 308 ? 2.161 7.751 23.762 1.00 80.62 308 TYR A CA 1
ATOM 2235 C C . TYR A 1 308 ? 2.150 9.287 23.798 1.00 80.62 308 TYR A C 1
ATOM 2237 O O . TYR A 1 308 ? 2.639 9.906 22.856 1.00 80.62 308 TYR A O 1
ATOM 2245 N N . SER A 1 309 ? 1.623 9.903 24.865 1.00 79.12 309 SER A N 1
ATOM 2246 C CA . SER A 1 309 ? 1.539 11.364 25.033 1.00 79.12 309 SER A CA 1
ATOM 2247 C C . SER A 1 309 ? 0.978 12.076 23.794 1.00 79.12 309 SER A C 1
ATOM 2249 O O . SER A 1 309 ? 1.552 13.054 23.314 1.00 79.12 309 SER A O 1
ATOM 2251 N N . LEU A 1 310 ? -0.108 11.545 23.226 1.00 76.25 310 LEU A N 1
ATOM 2252 C CA . LEU A 1 310 ? -0.673 12.061 21.978 1.00 76.25 310 LEU A CA 1
ATOM 2253 C C . LEU A 1 310 ? -1.432 13.371 22.227 1.00 76.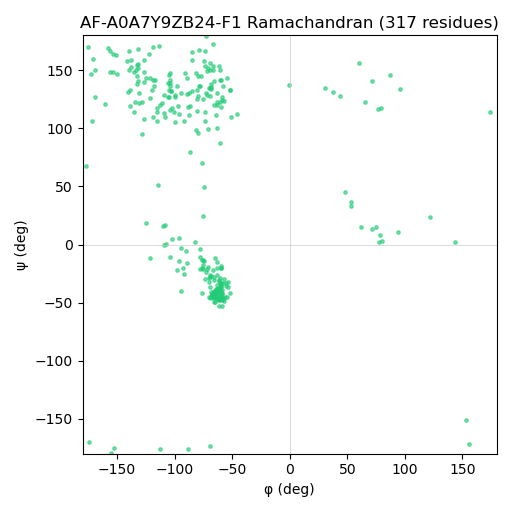25 310 LEU A C 1
ATOM 2255 O O . LEU A 1 310 ? -2.358 13.410 23.034 1.00 76.25 310 LEU A O 1
ATOM 2259 N N . ASP A 1 311 ? -1.062 14.427 21.499 1.00 63.44 311 ASP A N 1
ATOM 2260 C CA . ASP A 1 311 ? -1.791 15.700 21.485 1.00 63.44 311 ASP A CA 1
ATOM 2261 C C . ASP A 1 311 ? -3.116 15.546 20.723 1.00 63.44 311 ASP A C 1
ATOM 2263 O O . ASP A 1 311 ? -3.130 15.121 19.568 1.00 63.44 311 ASP A O 1
ATOM 2267 N N . THR A 1 312 ? -4.231 15.964 21.325 1.00 57.78 312 THR A N 1
ATOM 2268 C CA . THR A 1 312 ? -5.602 15.812 20.791 1.00 57.78 312 THR A CA 1
ATOM 2269 C C . THR A 1 312 ? -5.966 16.781 19.654 1.00 57.78 312 THR A C 1
ATOM 2271 O O . THR A 1 312 ? -7.136 17.098 19.429 1.00 57.78 312 THR A O 1
ATOM 2274 N N . LYS A 1 313 ? -4.981 17.297 18.911 1.00 51.78 313 LYS A N 1
ATOM 2275 C CA . LYS A 1 313 ? -5.237 18.205 17.781 1.00 51.78 313 LYS A CA 1
ATOM 2276 C C . LYS A 1 313 ? -5.632 17.411 16.532 1.00 51.78 313 LYS A C 1
ATOM 2278 O O . LYS A 1 313 ? -4.964 16.443 16.177 1.00 51.78 313 LYS A O 1
ATOM 2283 N N . SER A 1 314 ? -6.701 17.849 15.858 1.00 45.44 314 SER A N 1
ATOM 2284 C CA . SER A 1 314 ? -7.210 17.226 14.630 1.00 45.44 314 SER A CA 1
ATOM 2285 C C . SER A 1 314 ? -6.109 17.051 13.574 1.00 45.44 314 SER A C 1
ATOM 2287 O O . SER A 1 314 ? -5.376 18.008 13.308 1.00 45.44 314 SER A O 1
ATOM 2289 N N . PRO A 1 315 ? -5.988 15.868 12.948 1.00 46.88 315 PRO A N 1
ATOM 2290 C CA . PRO A 1 315 ? -5.064 15.669 11.844 1.00 46.88 315 PRO A CA 1
ATOM 2291 C C . PRO A 1 315 ? -5.487 16.500 10.632 1.00 46.88 315 PRO A C 1
ATOM 2293 O O . PRO A 1 315 ? -6.671 16.593 10.304 1.00 46.88 315 PRO A O 1
ATOM 2296 N N . ALA A 1 316 ? -4.504 17.072 9.941 1.00 46.09 316 ALA A N 1
ATOM 2297 C CA . ALA A 1 316 ? -4.702 17.544 8.580 1.00 46.09 316 ALA A CA 1
ATOM 2298 C C . ALA A 1 316 ? -4.865 16.323 7.661 1.00 46.09 316 ALA A C 1
ATOM 2300 O O . ALA A 1 316 ? -4.114 15.351 7.784 1.00 46.09 316 ALA A O 1
ATOM 2301 N N . ALA A 1 317 ? -5.857 16.363 6.769 1.00 41.12 317 ALA A N 1
ATOM 2302 C CA . ALA A 1 317 ? -5.985 15.375 5.705 1.00 41.12 317 ALA A CA 1
ATOM 2303 C C . ALA A 1 317 ? -4.706 15.397 4.855 1.00 41.12 317 ALA A C 1
ATOM 2305 O O . ALA A 1 317 ? -4.182 16.471 4.562 1.00 41.12 317 ALA A O 1
ATOM 2306 N N . THR A 1 318 ? -4.190 14.221 4.513 1.00 41.12 318 THR A N 1
ATOM 2307 C CA . THR A 1 318 ? -3.189 14.095 3.448 1.00 41.12 318 THR A CA 1
ATOM 2308 C C . THR A 1 318 ? -3.984 13.694 2.211 1.00 41.12 318 THR A C 1
ATOM 2310 O O . THR A 1 318 ? -4.715 12.706 2.295 1.00 41.12 318 THR A O 1
ATOM 2313 N N . GLU A 1 319 ? -3.946 14.528 1.168 1.00 37.38 319 GLU A N 1
ATOM 2314 C CA . GLU A 1 319 ? -4.574 14.244 -0.135 1.00 37.38 319 GLU A CA 1
ATOM 2315 C C . GLU A 1 319 ? -4.009 12.964 -0.761 1.00 37.38 319 GLU A C 1
ATOM 2317 O O . GLU A 1 319 ? -2.796 12.700 -0.573 1.00 37.38 319 GLU A O 1
#

pLDDT: mean 70.92, std 20.99, range [26.23, 93.62]

Mean predicted aligned error: 18.13 Å

Solvent-accessible surface area (backbone atoms only — not comparable to full-atom values): 19088 Å² total; per-residue (Å²): 142,87,80,93,82,85,90,83,88,85,91,79,88,85,93,82,88,83,87,86,86,91,91,88,83,92,83,87,91,89,82,91,84,92,88,86,83,86,88,85,91,79,91,80,85,82,72,83,76,80,79,78,81,73,82,76,89,75,88,68,74,94,60,72,85,84,50,55,45,38,53,50,41,36,52,49,61,58,65,69,60,79,50,70,67,53,48,51,52,41,51,59,33,38,38,69,11,57,26,36,33,31,36,26,66,44,101,86,68,44,87,31,86,54,44,42,67,49,75,54,98,91,41,46,23,30,52,32,13,51,36,73,74,48,36,56,88,46,40,90,77,26,79,43,67,44,81,39,38,34,45,56,48,62,72,68,50,63,78,84,38,22,43,28,45,34,34,87,63,50,75,49,78,42,51,33,72,58,50,52,55,49,48,53,50,51,53,50,50,53,44,22,53,51,50,41,54,42,45,53,31,32,74,70,69,76,40,58,66,65,61,44,49,57,51,39,42,74,24,61,26,21,37,32,11,59,52,78,72,50,90,80,48,58,74,55,70,40,71,45,74,57,97,87,40,47,17,41,42,34,11,41,33,70,74,21,32,54,79,43,49,92,71,18,83,32,69,44,61,42,50,32,51,48,51,58,20,62,54,52,91,79,30,20,38,33,41,26,32,83,93,46,73,46,79,42,51,32,71,54,48,54,49,49,31,62,75,68,67,54,65,67,63,72,58,70,68,65,132

Secondary structure (DSSP, 8-state):
----------------------------------------------PPP------------S-GGGS-HHHHHHHHHHHT--SHHHHHHHHHHHHHSEEEEEEEE-TTS-EEE-SSEEEETTEEEEEEESSTTGGGGGTTT--EEEEEEHHHHHHHS-TT-EEEEEETTEEEEE-HHHHHHHHHHHHHHHHHHHHHHHHHHHHTTSS-HHHHHHHHHHSEEEEEESS--BTTTB----EEEETTEEEEEEESSHHHHGGGTTT-SEEEEEEHHHHHHHPPTT-EEEEEETTEEEEE-HHHHHHHHHHHT---PPPPPP-

InterPro domains:
  IPR009839 SseB, N-terminal domain [PF07179] (74-169)

Foldseek 3Di:
DDDDDDDDDDDDDDYDDDDDDDDDDDDDDDDDDDDDDDDDDDDDPPDPPDPPPPPPVPPDPPDPPPDALLVVLLNLVLVVDPPPVSVVSNLVSQQAAWKWFQWDADPVRDTAGALDWDDDPNAIEGEIESDVVQCVVCCVSRVDIDTDGSNVCLVRDDLRHKYWYTYPNGIDIGGSVNSVVSNVVVVLVVLLVVLQVQQVCVVVVNHDVVVSLVSQQAHKWKFFAQDDDDQPQDTDGDWDADPNFTAGEIESDVLQVVVCCVRGVDMAIDRSNLVLLQADQRYWHWYTYNVGTDTGGNVNSVVSCVVVVRHNGGDRGDD

Sequence (319 aa):
MPRLFRRKAAHTAPETDSTPDVSADEVSADDVPVDAGDLPATEAEVAPADIDVTSDSSIVPENLDDLSKAQVVEAIIASGRQDQESVVALIETLLAAELQVPMGVDADGKPAIGAVMTEVEGVVYVAVFTSMDAAAHVRDIAPEFATMTGKEVIGTLRADLGLVVETGAGKFGLIPPMLASIRETIESREVSLSLERLANRVRSGVASIDDLVAALMEAKVVIPTPDEPKGGGGFTPVIGMVDGIPRLVVATSYEAAARSSDVAQFAMSVKGKHIFAIVKDGVGIQLNTVAGSVDFPPELCAAVIKKYSLDTKSPAATE